Protein AF-A0AAD5LZL6-F1 (afdb_monomer_lite)

Radius of gyration: 43.41 Å; chains: 1; bounding box: 85×85×126 Å

Secondary structure (DSSP, 8-state):
-HHHHHHHHHHHHHHHHHHHHHHHHHHHHHHHHHH-TTS-HHHHHHHHHHHPEE--TT--S-EEHHHHHHHHHHHHHHHHTTHHHHHHHHHHHHHTTHHHHHIIIIIHHHH-GGGTS-------S----------------------------------------------HHHHHHHHHHHHHHHHHHHHHHHHHHHHHHHTSS------TT-EEEETTTTEEEEHHHHHHHHHHHHHHS--------------

pLDDT: mean 71.68, std 18.87, range [32.06, 96.88]

Structure (mmCIF, N/CA/C/O backbone):
data_AF-A0AAD5LZL6-F1
#
_entry.id   AF-A0AAD5LZL6-F1
#
loop_
_atom_site.group_PDB
_atom_site.id
_atom_site.type_symbol
_atom_site.label_atom_id
_atom_site.label_alt_id
_atom_site.label_comp_id
_atom_site.label_asym_id
_atom_site.label_entity_id
_atom_site.label_seq_id
_atom_site.pdbx_PDB_ins_code
_atom_site.Cartn_x
_atom_site.Cartn_y
_atom_site.Cartn_z
_atom_site.occupancy
_atom_site.B_iso_or_equiv
_atom_site.auth_seq_id
_atom_site.auth_comp_id
_atom_site.auth_asym_id
_atom_site.auth_atom_id
_atom_site.pdbx_PDB_model_num
ATOM 1 N N . MET A 1 1 ? -23.735 -16.110 14.136 1.00 61.00 1 MET A N 1
ATOM 2 C CA . MET A 1 1 ? -23.504 -16.544 12.735 1.00 61.00 1 MET A CA 1
ATOM 3 C C . MET A 1 1 ? -23.289 -15.388 11.751 1.00 61.00 1 MET A C 1
ATOM 5 O O . MET A 1 1 ? -22.332 -15.467 10.998 1.00 61.00 1 MET A O 1
ATOM 9 N N . ARG A 1 2 ? -24.075 -14.294 11.773 1.00 72.25 2 ARG A N 1
ATOM 10 C CA . ARG A 1 2 ? -23.908 -13.168 10.819 1.00 72.25 2 ARG A CA 1
ATOM 11 C C . ARG A 1 2 ? -22.507 -12.523 10.816 1.00 72.25 2 ARG A C 1
ATOM 13 O O . ARG A 1 2 ? -21.974 -12.263 9.749 1.00 72.25 2 ARG A O 1
ATOM 20 N N . ARG A 1 3 ? -21.869 -12.329 11.982 1.00 70.75 3 ARG A N 1
ATOM 21 C CA . ARG A 1 3 ? -20.519 -11.718 12.080 1.00 70.75 3 ARG A CA 1
ATOM 22 C C . ARG A 1 3 ? -19.434 -12.502 11.327 1.00 70.75 3 ARG A C 1
ATOM 24 O O . ARG A 1 3 ? -18.604 -11.895 10.664 1.00 70.75 3 ARG A O 1
ATOM 31 N N . LEU A 1 4 ? -19.478 -13.835 11.378 1.00 76.81 4 LEU A N 1
ATOM 32 C CA . LEU A 1 4 ? -18.504 -14.684 10.686 1.00 76.81 4 LEU A CA 1
ATOM 33 C C . LEU A 1 4 ? -18.616 -14.518 9.161 1.00 76.81 4 LEU A C 1
ATOM 35 O O . LEU A 1 4 ? -17.611 -14.418 8.471 1.00 76.81 4 LEU A O 1
ATOM 39 N N . GLN A 1 5 ? -19.844 -14.413 8.644 1.00 82.69 5 GLN A N 1
ATOM 40 C CA . GLN A 1 5 ? -20.100 -14.202 7.215 1.00 82.69 5 GLN A CA 1
ATOM 41 C C . GLN A 1 5 ? -19.586 -12.838 6.736 1.00 82.69 5 GLN A C 1
ATOM 43 O O . GLN A 1 5 ? -18.971 -12.764 5.675 1.00 82.69 5 GLN A O 1
ATOM 48 N N . PHE A 1 6 ? -19.769 -11.778 7.532 1.00 79.62 6 PHE A N 1
ATOM 49 C CA . PHE A 1 6 ? -19.212 -10.456 7.222 1.00 79.62 6 PHE A CA 1
ATOM 50 C C . PHE A 1 6 ? -17.682 -10.454 7.228 1.00 79.62 6 PHE A C 1
ATOM 52 O O . PHE A 1 6 ? -17.076 -9.903 6.313 1.00 79.62 6 PHE A O 1
ATOM 59 N N . LEU A 1 7 ? -17.057 -11.113 8.207 1.00 82.06 7 LEU A N 1
ATOM 60 C CA . LEU A 1 7 ? -15.600 -11.224 8.281 1.00 82.06 7 LEU A CA 1
ATOM 61 C C . LEU A 1 7 ? -15.031 -11.999 7.085 1.00 82.06 7 LEU A C 1
ATOM 63 O O . LEU A 1 7 ? -14.027 -11.587 6.513 1.00 82.06 7 LEU A O 1
ATOM 67 N N . HIS A 1 8 ? -15.691 -13.082 6.666 1.00 85.38 8 HIS A N 1
ATOM 68 C CA . HIS A 1 8 ? -15.299 -13.827 5.472 1.00 85.38 8 HIS A CA 1
ATOM 69 C C . HIS A 1 8 ? -15.451 -12.994 4.199 1.00 85.38 8 HIS A C 1
ATOM 71 O O . HIS A 1 8 ? -14.517 -12.942 3.408 1.00 85.38 8 HIS A O 1
ATOM 77 N N . ALA A 1 9 ? -16.584 -12.315 4.004 1.00 86.00 9 ALA A N 1
ATOM 78 C CA . ALA A 1 9 ? -16.792 -11.472 2.827 1.00 86.00 9 ALA A CA 1
ATOM 79 C C . ALA A 1 9 ? -15.761 -10.333 2.757 1.00 86.00 9 ALA A C 1
ATOM 81 O O . ALA A 1 9 ? -15.175 -10.090 1.703 1.00 86.00 9 ALA A O 1
ATOM 82 N N . TYR A 1 10 ? -15.488 -9.683 3.892 1.00 85.75 10 TYR A N 1
ATOM 83 C CA . TYR A 1 10 ? -14.484 -8.627 3.979 1.00 85.75 10 TYR A CA 1
ATOM 84 C C . TYR A 1 10 ? -13.069 -9.169 3.759 1.00 85.75 10 TYR A C 1
ATOM 86 O O . TYR A 1 10 ? -12.319 -8.614 2.966 1.00 85.75 10 TYR A O 1
ATOM 94 N N . GLY A 1 11 ? -12.720 -10.290 4.394 1.00 86.88 11 GLY A N 1
ATOM 95 C CA . GLY A 1 11 ? -11.422 -10.939 4.223 1.00 86.88 11 GLY A CA 1
ATOM 96 C C . GLY A 1 11 ? -11.167 -11.372 2.782 1.00 86.88 11 GLY A C 1
ATOM 97 O O . GLY A 1 11 ? -10.095 -11.107 2.246 1.00 86.88 11 GLY A O 1
ATOM 98 N N . VAL A 1 12 ? -12.165 -11.965 2.122 1.00 91.44 12 VAL A N 1
ATOM 99 C CA . VAL A 1 12 ? -12.081 -12.335 0.701 1.00 91.44 12 VAL A CA 1
ATOM 100 C C . VAL A 1 12 ? -11.943 -11.092 -0.175 1.00 91.44 12 VAL A C 1
ATOM 102 O O . VAL A 1 12 ? -11.115 -11.090 -1.080 1.00 91.44 12 VAL A O 1
ATOM 105 N N . GLY A 1 13 ? -12.689 -10.021 0.107 1.00 90.00 13 GLY A N 1
ATOM 106 C CA . GLY A 1 13 ? -12.575 -8.757 -0.624 1.00 90.00 13 GLY A CA 1
ATOM 107 C C . GLY A 1 13 ? -11.190 -8.119 -0.493 1.00 90.00 13 GLY A C 1
ATOM 108 O O . GLY A 1 13 ? -10.577 -7.763 -1.497 1.00 90.00 13 GLY A O 1
ATOM 109 N N . VAL A 1 14 ? -10.663 -8.036 0.732 1.00 89.12 14 VAL A N 1
ATOM 110 C CA . VAL A 1 14 ? -9.318 -7.510 1.010 1.00 89.12 14 VAL A CA 1
ATOM 111 C C . VAL A 1 14 ? -8.245 -8.359 0.328 1.00 89.12 14 VAL A C 1
ATOM 113 O O . VAL A 1 14 ? -7.344 -7.805 -0.297 1.00 89.12 14 VAL A O 1
ATOM 116 N N . ALA A 1 15 ? -8.357 -9.688 0.395 1.00 89.38 15 ALA A N 1
ATOM 117 C CA . ALA A 1 15 ? -7.420 -10.602 -0.251 1.00 89.38 15 ALA A CA 1
ATOM 118 C C . ALA A 1 15 ? -7.476 -10.515 -1.785 1.00 89.38 15 ALA A C 1
ATOM 120 O O . ALA A 1 15 ? -6.443 -10.525 -2.449 1.00 89.38 15 ALA A O 1
ATOM 121 N N . ALA A 1 16 ? -8.670 -10.405 -2.369 1.00 91.88 16 ALA A N 1
ATOM 122 C CA . ALA A 1 16 ? -8.825 -10.242 -3.810 1.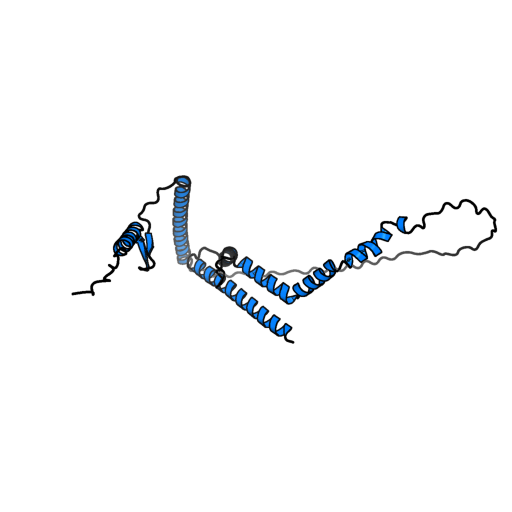00 91.88 16 ALA A CA 1
ATOM 123 C C . ALA A 1 16 ? -8.217 -8.916 -4.286 1.00 91.88 16 ALA A C 1
ATOM 125 O O . ALA A 1 16 ? -7.513 -8.880 -5.296 1.00 91.88 16 ALA A O 1
ATOM 126 N N . LEU A 1 17 ? -8.449 -7.833 -3.540 1.00 89.88 17 LEU A N 1
ATOM 127 C CA . LEU A 1 17 ? -7.914 -6.522 -3.880 1.00 89.88 17 LEU A CA 1
ATOM 128 C C . LEU A 1 17 ? -6.388 -6.477 -3.735 1.00 89.88 17 LEU A C 1
ATOM 130 O O . LEU A 1 17 ? -5.716 -5.962 -4.626 1.00 89.88 17 LEU A O 1
ATOM 134 N N . SER A 1 18 ? -5.826 -7.066 -2.675 1.00 90.19 18 SER A N 1
ATOM 135 C CA . SER A 1 18 ? -4.372 -7.148 -2.509 1.00 90.19 18 SER A CA 1
ATOM 136 C C . SER A 1 18 ? -3.721 -7.968 -3.622 1.00 90.19 18 SER A C 1
ATOM 138 O O . SER A 1 18 ? -2.764 -7.500 -4.233 1.00 90.19 18 SER A O 1
ATOM 140 N N . LEU A 1 19 ? -4.277 -9.133 -3.970 1.00 92.75 19 LEU A N 1
ATOM 141 C CA . LEU A 1 19 ? -3.793 -9.944 -5.091 1.00 92.75 19 LEU A CA 1
ATOM 142 C C . LEU A 1 19 ? -3.847 -9.189 -6.419 1.00 92.75 19 LEU A C 1
ATOM 144 O O . LEU A 1 19 ? -2.920 -9.300 -7.217 1.00 92.75 19 LEU A O 1
ATOM 148 N N . ASN A 1 20 ? -4.899 -8.404 -6.655 1.00 91.56 20 ASN A N 1
ATOM 149 C CA . ASN A 1 20 ? -5.007 -7.605 -7.870 1.00 91.56 20 ASN A CA 1
ATOM 150 C C . ASN A 1 20 ? -3.924 -6.515 -7.941 1.00 91.56 20 ASN A C 1
ATOM 152 O O . ASN A 1 20 ? -3.319 -6.326 -8.993 1.00 91.56 20 ASN A O 1
ATOM 156 N N . LEU A 1 21 ? -3.629 -5.849 -6.819 1.00 90.12 21 LEU A N 1
ATOM 157 C CA . LEU A 1 21 ? -2.554 -4.854 -6.732 1.00 90.12 21 LEU A CA 1
ATOM 158 C C . LEU A 1 21 ? -1.172 -5.485 -6.951 1.00 90.12 21 LEU A C 1
ATOM 160 O O . LEU A 1 21 ? -0.361 -4.950 -7.704 1.00 90.12 21 LEU A O 1
ATOM 164 N N . LEU A 1 22 ? -0.913 -6.645 -6.334 1.00 91.31 22 LEU A N 1
ATOM 165 C CA . LEU A 1 22 ? 0.340 -7.378 -6.534 1.00 91.31 22 LEU A CA 1
ATOM 166 C C . LEU A 1 22 ? 0.490 -7.850 -7.983 1.00 91.31 22 LEU A C 1
ATOM 168 O O . LEU A 1 22 ? 1.588 -7.786 -8.533 1.00 91.31 22 LEU A O 1
ATOM 172 N N . ARG A 1 23 ? -0.602 -8.311 -8.604 1.00 93.81 23 ARG A N 1
ATOM 173 C CA . ARG A 1 23 ? -0.614 -8.738 -10.004 1.00 93.81 23 ARG A CA 1
ATOM 174 C C . ARG A 1 23 ? -0.260 -7.589 -10.945 1.00 93.81 23 ARG A C 1
ATOM 176 O O . ARG A 1 23 ? 0.529 -7.809 -11.854 1.00 93.81 23 ARG A O 1
ATOM 183 N N . ASP A 1 24 ? -0.818 -6.398 -10.741 1.00 91.00 24 ASP A N 1
ATOM 184 C CA . ASP A 1 24 ? -0.515 -5.237 -11.591 1.00 91.00 24 ASP A CA 1
ATOM 185 C C . ASP A 1 24 ? 0.966 -4.833 -11.474 1.00 91.00 24 ASP A C 1
ATOM 187 O O . ASP A 1 24 ? 1.658 -4.714 -12.482 1.00 91.00 24 ASP A O 1
ATOM 191 N N . ALA A 1 25 ? 1.497 -4.748 -10.247 1.00 90.56 25 ALA A N 1
ATOM 192 C CA . ALA A 1 25 ? 2.921 -4.478 -10.021 1.00 90.56 25 ALA A CA 1
ATOM 193 C C . ALA A 1 25 ? 3.830 -5.554 -10.646 1.00 90.56 25 ALA A C 1
ATOM 195 O O . ALA A 1 25 ? 4.881 -5.241 -11.200 1.00 90.56 25 ALA A O 1
ATOM 196 N N . TYR A 1 26 ? 3.419 -6.825 -10.586 1.00 94.06 26 TYR A N 1
ATOM 197 C CA . TYR A 1 26 ? 4.142 -7.930 -11.215 1.00 94.06 26 TYR A CA 1
ATOM 198 C C . TYR A 1 26 ? 4.177 -7.800 -12.741 1.00 94.06 26 TYR A C 1
ATOM 200 O O . TYR A 1 26 ? 5.250 -7.899 -13.329 1.00 94.06 26 TYR A O 1
ATOM 208 N N . LEU A 1 27 ? 3.029 -7.565 -13.385 1.00 93.88 27 LEU A N 1
ATOM 209 C CA . LEU A 1 27 ? 2.952 -7.461 -14.845 1.00 93.88 27 LEU A CA 1
ATOM 210 C C . LEU A 1 27 ? 3.799 -6.296 -15.368 1.00 93.88 27 LEU A C 1
ATOM 212 O O . LEU A 1 27 ? 4.556 -6.475 -16.314 1.00 93.88 27 LEU A O 1
ATOM 216 N N . ARG A 1 28 ? 3.772 -5.146 -14.690 1.00 91.31 28 ARG A N 1
ATOM 217 C CA . ARG A 1 28 ? 4.623 -4.001 -15.050 1.00 91.31 28 ARG A CA 1
ATOM 218 C C . ARG A 1 28 ? 6.106 -4.308 -14.896 1.00 91.31 28 ARG A C 1
ATOM 220 O O . ARG A 1 28 ? 6.898 -3.942 -15.757 1.00 91.31 28 ARG A O 1
ATOM 227 N N . ALA A 1 29 ? 6.489 -5.011 -13.830 1.00 93.94 29 ALA A N 1
ATOM 228 C CA . ALA A 1 29 ? 7.872 -5.439 -13.657 1.00 93.94 29 ALA A CA 1
ATOM 229 C C . ALA A 1 29 ? 8.319 -6.384 -14.786 1.00 93.94 29 ALA A C 1
ATOM 231 O O . ALA A 1 29 ? 9.450 -6.267 -15.259 1.00 93.94 29 ALA A O 1
ATOM 232 N N . VAL A 1 30 ? 7.432 -7.276 -15.252 1.00 96.31 30 VAL A N 1
ATOM 233 C CA . VAL A 1 30 ? 7.688 -8.128 -16.425 1.00 96.31 30 VAL A CA 1
ATOM 234 C C . VAL A 1 30 ? 7.897 -7.266 -17.669 1.00 96.31 30 VAL A C 1
ATOM 236 O O . VAL A 1 30 ? 8.934 -7.406 -18.311 1.00 96.31 30 VAL A O 1
ATOM 239 N N . ASP A 1 31 ? 6.996 -6.323 -17.953 1.00 95.88 31 ASP A N 1
ATOM 240 C CA . ASP A 1 31 ? 7.092 -5.436 -19.121 1.00 95.88 31 ASP A CA 1
ATOM 241 C C . ASP A 1 31 ? 8.407 -4.630 -19.131 1.00 95.88 31 ASP A C 1
ATOM 243 O O . ASP A 1 31 ? 9.071 -4.497 -20.163 1.00 95.88 31 ASP A O 1
ATOM 247 N N . VAL A 1 32 ? 8.837 -4.120 -17.970 1.00 94.06 32 VAL A N 1
ATOM 248 C CA . VAL A 1 32 ? 10.107 -3.386 -17.829 1.00 94.06 32 VAL A CA 1
ATOM 249 C C . VAL A 1 32 ? 11.308 -4.299 -18.080 1.00 94.06 32 VAL A C 1
ATOM 251 O O . VAL A 1 32 ? 12.252 -3.889 -18.759 1.00 94.06 32 VAL A O 1
ATOM 254 N N . CYS A 1 33 ? 11.280 -5.534 -17.576 1.00 95.81 33 CYS A N 1
ATOM 255 C CA . CYS A 1 33 ? 12.353 -6.504 -17.798 1.00 95.81 33 CYS A CA 1
ATOM 256 C C . CYS A 1 33 ? 12.409 -6.987 -19.255 1.00 95.81 33 CYS A C 1
ATOM 258 O O . CYS A 1 33 ? 13.498 -7.224 -19.777 1.00 95.81 33 CYS A O 1
ATOM 260 N N . GLU A 1 34 ? 11.264 -7.094 -19.935 1.00 96.31 34 GLU A N 1
ATOM 261 C CA . GLU A 1 34 ? 11.214 -7.385 -21.371 1.00 96.31 34 GLU A CA 1
ATOM 262 C C . GLU A 1 34 ? 11.823 -6.246 -22.198 1.00 96.31 34 GLU A C 1
ATOM 264 O O . GLU A 1 34 ? 12.569 -6.492 -23.150 1.00 96.31 34 GLU A O 1
ATOM 269 N N . LEU A 1 35 ? 11.559 -4.994 -21.811 1.00 96.88 35 LEU A N 1
ATOM 270 C CA . LEU A 1 35 ? 12.108 -3.818 -22.483 1.00 96.88 35 LEU A CA 1
ATOM 271 C C . LEU A 1 35 ? 13.607 -3.624 -22.195 1.00 96.88 35 LEU A C 1
ATOM 273 O O . LEU A 1 35 ? 14.361 -3.171 -23.062 1.00 96.88 35 LEU A O 1
ATOM 277 N N . PHE A 1 36 ? 14.049 -3.985 -20.990 1.00 95.81 36 PHE A N 1
ATOM 278 C CA . PHE A 1 36 ? 15.410 -3.793 -20.497 1.00 95.81 36 PHE A CA 1
ATOM 279 C C . PHE A 1 36 ? 15.943 -5.064 -19.810 1.00 95.81 36 PHE A C 1
ATOM 281 O O . PHE A 1 36 ? 15.993 -5.139 -18.580 1.00 95.81 36 PHE A O 1
ATOM 288 N N . PRO A 1 37 ? 16.441 -6.045 -20.584 1.00 93.69 37 PRO A N 1
ATOM 289 C CA . PRO A 1 37 ? 16.848 -7.352 -20.060 1.00 93.69 37 PRO A CA 1
ATOM 290 C C . PRO A 1 37 ? 18.099 -7.314 -19.168 1.00 93.69 37 PRO A C 1
ATOM 292 O O . PRO A 1 37 ? 18.488 -8.337 -18.613 1.00 93.69 37 PRO A O 1
ATOM 295 N N . GLN A 1 38 ? 18.766 -6.161 -19.048 1.00 95.44 38 GLN A N 1
ATOM 296 C CA . GLN A 1 38 ? 19.879 -5.979 -18.116 1.00 95.44 38 GLN A CA 1
ATOM 297 C C . GLN A 1 38 ? 19.450 -5.843 -16.646 1.00 95.44 38 GLN A C 1
ATOM 299 O O . GLN A 1 38 ? 20.315 -5.918 -15.773 1.00 95.44 38 GLN A O 1
ATOM 304 N N . PHE A 1 39 ? 18.168 -5.600 -16.361 1.00 94.94 39 PHE A N 1
ATOM 305 C CA . PHE A 1 39 ? 17.684 -5.458 -14.989 1.00 94.94 39 PHE A CA 1
ATOM 306 C C . PHE A 1 39 ? 17.310 -6.808 -14.373 1.00 94.94 39 PHE A C 1
ATOM 308 O O . PHE A 1 39 ? 16.815 -7.706 -15.052 1.00 94.94 39 PHE A O 1
ATOM 315 N N . ASP A 1 40 ? 17.563 -6.944 -13.071 1.00 96.00 40 ASP A N 1
ATOM 316 C CA . ASP A 1 40 ? 17.126 -8.103 -12.298 1.00 96.00 40 ASP A CA 1
ATOM 317 C C . ASP A 1 40 ? 15.650 -7.947 -11.928 1.00 96.00 40 ASP A C 1
ATOM 319 O O . ASP A 1 40 ? 15.256 -6.965 -11.293 1.00 96.00 40 ASP A O 1
ATOM 323 N N . PHE A 1 41 ? 14.849 -8.950 -12.286 1.00 95.81 41 PHE A N 1
ATOM 324 C CA . PHE A 1 41 ? 13.409 -8.959 -12.069 1.00 95.81 41 PHE A CA 1
ATOM 325 C C . PHE A 1 41 ? 13.031 -8.716 -10.605 1.00 95.81 41 PHE A C 1
ATOM 327 O O . PHE A 1 41 ? 12.094 -7.971 -10.331 1.00 95.81 41 PHE A O 1
ATOM 334 N N . ALA A 1 42 ? 13.755 -9.316 -9.654 1.00 95.50 42 ALA A N 1
ATOM 335 C CA . ALA A 1 42 ? 13.421 -9.191 -8.235 1.00 95.50 42 ALA A CA 1
ATOM 336 C C . ALA A 1 42 ? 13.576 -7.748 -7.731 1.00 95.50 42 ALA A C 1
ATOM 338 O O . ALA A 1 42 ? 12.724 -7.251 -6.993 1.00 95.50 42 ALA A O 1
ATOM 339 N N . VAL A 1 43 ? 14.643 -7.072 -8.167 1.00 95.38 43 VAL A N 1
ATOM 340 C CA . VAL A 1 43 ? 14.923 -5.679 -7.803 1.00 95.38 43 VAL A CA 1
ATOM 341 C C . VAL A 1 43 ? 13.910 -4.758 -8.468 1.00 95.38 43 VAL A C 1
ATOM 343 O O . VAL A 1 43 ? 13.292 -3.947 -7.786 1.00 95.38 43 VAL A O 1
ATOM 346 N N . THR A 1 44 ? 13.665 -4.937 -9.767 1.00 94.69 44 THR A N 1
ATOM 347 C CA . THR A 1 44 ? 12.687 -4.134 -10.509 1.00 94.69 44 THR A CA 1
ATOM 348 C C . THR A 1 44 ? 11.281 -4.292 -9.945 1.00 94.69 44 THR A C 1
ATOM 350 O O . THR A 1 44 ? 10.582 -3.302 -9.773 1.00 94.69 44 THR A O 1
ATOM 353 N N . TRP A 1 45 ? 10.865 -5.506 -9.586 1.00 94.69 45 TRP A N 1
ATOM 354 C CA . TRP A 1 45 ? 9.561 -5.722 -8.967 1.00 94.69 45 TRP A CA 1
ATOM 355 C C . TRP A 1 45 ? 9.447 -5.055 -7.593 1.00 94.69 45 TRP A C 1
ATOM 357 O O . TRP A 1 45 ? 8.410 -4.469 -7.288 1.00 94.69 45 TRP A O 1
ATOM 367 N N . GLN A 1 46 ? 10.500 -5.097 -6.772 1.00 94.50 46 GLN A N 1
ATOM 368 C CA . GLN A 1 46 ? 10.514 -4.419 -5.475 1.00 94.50 46 GLN A CA 1
ATOM 369 C C . GLN A 1 46 ? 10.483 -2.892 -5.621 1.00 94.50 46 GLN A C 1
ATOM 371 O O . GLN A 1 46 ? 9.750 -2.222 -4.891 1.00 94.50 46 GLN A O 1
ATOM 376 N N . GLU A 1 47 ? 11.271 -2.344 -6.546 1.00 92.56 47 GLU A N 1
ATOM 377 C CA . GLU A 1 47 ? 11.284 -0.915 -6.860 1.00 92.56 47 GLU A CA 1
ATOM 378 C C . GLU A 1 47 ? 9.918 -0.460 -7.358 1.00 92.56 47 GLU A C 1
ATOM 380 O O . GLU A 1 47 ? 9.369 0.505 -6.824 1.00 92.56 47 GLU A O 1
ATOM 385 N N . GLU A 1 48 ? 9.334 -1.200 -8.300 1.00 91.19 48 GLU A N 1
ATOM 386 C CA . GLU A 1 48 ? 8.009 -0.911 -8.826 1.00 91.19 48 GLU A CA 1
ATOM 387 C C . GLU A 1 48 ? 6.983 -0.971 -7.694 1.00 91.19 48 GLU A C 1
ATOM 389 O O . GLU A 1 48 ? 6.262 -0.009 -7.478 1.00 91.19 48 GLU A O 1
ATOM 394 N N . LEU A 1 49 ? 6.982 -2.016 -6.861 1.00 90.19 49 LEU A N 1
ATOM 395 C CA . LEU A 1 49 ? 6.057 -2.122 -5.731 1.00 90.19 49 LEU A CA 1
ATOM 396 C C . LEU A 1 49 ? 6.160 -0.934 -4.757 1.00 90.19 49 LEU A C 1
ATOM 398 O O . LEU A 1 49 ? 5.129 -0.507 -4.240 1.00 90.19 49 LEU A O 1
ATOM 402 N N . LEU A 1 50 ? 7.365 -0.412 -4.498 1.00 90.69 50 LEU A N 1
ATOM 403 C CA . LEU A 1 50 ? 7.608 0.706 -3.576 1.00 90.69 50 LEU A CA 1
ATOM 404 C C . LEU A 1 50 ? 7.247 2.070 -4.176 1.00 90.69 50 LEU A C 1
ATOM 406 O O . LEU A 1 50 ? 6.711 2.930 -3.472 1.00 90.69 50 LEU A O 1
ATOM 410 N N . LEU A 1 51 ? 7.549 2.276 -5.457 1.00 87.88 51 LEU A N 1
ATOM 411 C CA . LEU A 1 51 ? 7.378 3.556 -6.144 1.00 87.88 51 LEU A CA 1
ATOM 412 C C . LEU A 1 51 ? 5.992 3.705 -6.777 1.00 87.88 51 LEU A C 1
ATOM 414 O O . LEU A 1 51 ? 5.551 4.838 -7.012 1.00 87.88 51 LEU A O 1
ATOM 418 N N . HIS A 1 52 ? 5.280 2.604 -7.032 1.00 84.06 52 HIS A N 1
ATOM 419 C CA . HIS A 1 52 ? 4.028 2.674 -7.764 1.00 84.06 52 HIS A CA 1
ATOM 420 C C . HIS A 1 52 ? 2.952 3.421 -6.982 1.00 84.06 52 HIS A C 1
ATOM 422 O O . HIS A 1 52 ? 2.613 3.108 -5.840 1.00 84.06 52 HIS A O 1
ATOM 428 N N . HIS A 1 53 ? 2.355 4.403 -7.649 1.00 86.50 53 HIS A N 1
ATOM 429 C CA . HIS A 1 53 ? 1.142 5.051 -7.178 1.00 86.50 53 HIS A CA 1
ATOM 430 C C . HIS A 1 53 ? -0.039 4.454 -7.934 1.00 86.50 53 HIS A C 1
ATOM 432 O O . HIS A 1 53 ? -0.041 4.421 -9.166 1.00 86.50 53 HIS A O 1
ATOM 438 N N . THR A 1 54 ? -1.017 3.927 -7.205 1.00 84.12 54 THR A N 1
ATOM 439 C CA . THR A 1 54 ? -2.250 3.397 -7.796 1.00 84.12 54 THR A CA 1
ATOM 440 C C . THR A 1 54 ? -3.365 4.416 -7.663 1.00 84.12 54 THR A C 1
ATOM 442 O O . THR A 1 54 ? -3.473 5.126 -6.661 1.00 84.12 54 THR A O 1
ATOM 445 N N . TRP A 1 55 ? -4.182 4.495 -8.709 1.00 80.06 55 TRP A N 1
ATOM 446 C CA . TRP A 1 55 ? -5.386 5.311 -8.734 1.00 80.06 55 TRP A CA 1
ATOM 447 C C . TRP A 1 55 ? -6.564 4.405 -8.412 1.00 80.06 55 TRP A C 1
ATOM 449 O O . TRP A 1 55 ? -6.907 3.515 -9.190 1.00 80.06 55 TRP A O 1
ATOM 459 N N . LEU A 1 56 ? -7.160 4.602 -7.240 1.00 75.69 56 LEU A N 1
ATOM 460 C CA . LEU A 1 56 ? -8.377 3.894 -6.872 1.00 75.69 56 LEU A CA 1
ATOM 461 C C . LEU A 1 56 ? -9.572 4.560 -7.565 1.00 75.69 56 LEU A C 1
ATOM 463 O O . LEU A 1 56 ? -9.692 5.787 -7.516 1.00 75.69 56 LEU A O 1
ATOM 467 N N . PRO A 1 57 ? -10.483 3.789 -8.181 1.00 72.50 57 PRO A N 1
ATOM 468 C CA . PRO A 1 57 ? -11.691 4.357 -8.761 1.00 72.50 57 PRO A CA 1
ATOM 469 C C . PRO A 1 57 ? -12.501 5.059 -7.660 1.00 72.50 57 PRO A C 1
ATOM 471 O O . PRO A 1 57 ? -12.926 4.430 -6.695 1.00 72.50 57 PRO A O 1
ATOM 474 N N . GLY A 1 58 ? -12.672 6.377 -7.793 1.00 79.75 58 GLY A N 1
ATOM 475 C CA . GLY A 1 58 ? -13.382 7.225 -6.826 1.00 79.75 58 GLY A CA 1
ATOM 476 C C . GLY A 1 58 ? -12.494 8.033 -5.872 1.00 79.75 58 GLY A C 1
ATOM 477 O O . GLY A 1 58 ? -12.996 8.966 -5.252 1.00 79.75 58 GLY A O 1
ATOM 478 N N . LEU A 1 59 ? -11.187 7.752 -5.789 1.00 76.44 59 LEU A N 1
ATOM 479 C CA . LEU A 1 59 ? -10.226 8.596 -5.074 1.00 76.44 59 LEU A CA 1
ATOM 480 C C . LEU A 1 59 ? -9.298 9.281 -6.083 1.00 76.44 59 LEU A C 1
ATOM 482 O O . LEU A 1 59 ? -8.513 8.632 -6.765 1.00 76.44 59 LEU A O 1
ATOM 486 N N . SER A 1 60 ? -9.349 10.610 -6.155 1.00 82.38 60 SER A N 1
ATOM 487 C CA . SER A 1 60 ? -8.483 11.414 -7.032 1.00 82.38 60 SER A CA 1
ATOM 488 C C . SER A 1 60 ? -7.051 11.575 -6.505 1.00 82.38 60 SER A C 1
ATOM 490 O O . SER A 1 60 ? -6.291 12.384 -7.032 1.00 82.38 60 SER A O 1
ATOM 492 N N . VAL A 1 61 ? -6.695 10.869 -5.430 1.00 83.44 61 VAL A N 1
ATOM 493 C CA . VAL A 1 61 ? -5.398 11.001 -4.767 1.00 83.44 61 VAL A CA 1
ATOM 494 C C . VAL A 1 61 ? -4.531 9.801 -5.141 1.00 83.44 61 VAL A C 1
ATOM 496 O O . VAL A 1 61 ? -4.944 8.667 -4.888 1.00 83.44 61 VAL A O 1
ATOM 499 N N . PRO A 1 62 ? -3.334 10.020 -5.713 1.00 84.00 62 PRO A N 1
ATOM 500 C CA . PRO A 1 62 ? -2.396 8.939 -5.967 1.00 84.00 62 PRO A CA 1
ATOM 501 C C . PRO A 1 62 ? -1.876 8.408 -4.626 1.00 84.00 62 PRO A C 1
ATOM 503 O O . PRO A 1 62 ? -1.272 9.147 -3.849 1.00 84.00 62 PRO A O 1
ATOM 506 N N . ILE A 1 63 ? -2.116 7.128 -4.343 1.00 86.38 63 ILE A N 1
ATOM 507 C CA . ILE A 1 63 ? -1.663 6.472 -3.110 1.00 86.38 63 ILE A CA 1
ATOM 508 C C . ILE A 1 63 ? -0.610 5.424 -3.472 1.00 86.38 63 ILE A C 1
ATOM 510 O O . ILE A 1 63 ? -0.790 4.654 -4.418 1.00 86.38 63 ILE A O 1
ATOM 514 N N . SER A 1 64 ? 0.488 5.385 -2.712 1.00 90.62 64 SER A N 1
ATOM 515 C CA . SER A 1 64 ? 1.504 4.332 -2.834 1.00 90.62 64 SER A CA 1
ATOM 516 C C . SER A 1 64 ? 0.873 2.952 -2.616 1.00 90.62 64 SER A C 1
ATOM 518 O O . SER A 1 64 ? 0.164 2.730 -1.633 1.00 90.62 64 SER A O 1
ATOM 520 N N . THR A 1 65 ? 1.155 2.008 -3.513 1.00 88.19 65 THR A N 1
ATOM 521 C CA . THR A 1 65 ? 0.699 0.608 -3.443 1.00 88.19 65 THR A CA 1
ATOM 522 C C . THR A 1 65 ? 1.036 -0.059 -2.118 1.00 88.19 65 THR A C 1
ATOM 524 O O . THR A 1 65 ? 0.193 -0.756 -1.553 1.00 88.19 65 THR A O 1
ATOM 527 N N . VAL A 1 66 ? 2.232 0.188 -1.578 1.00 89.50 66 VAL A N 1
ATOM 528 C CA . VAL A 1 66 ? 2.637 -0.358 -0.273 1.00 89.50 66 VAL A CA 1
ATOM 529 C C . VAL A 1 66 ? 1.783 0.218 0.842 1.00 89.50 66 VAL A C 1
ATOM 531 O O . VAL A 1 66 ? 1.293 -0.531 1.683 1.00 89.50 66 VAL A O 1
ATOM 534 N N . LEU A 1 67 ? 1.559 1.533 0.835 1.00 88.44 67 LEU A N 1
ATOM 535 C CA . LEU A 1 67 ? 0.738 2.181 1.852 1.00 88.44 67 LEU A CA 1
ATOM 536 C C . LEU A 1 67 ? -0.702 1.662 1.807 1.00 88.44 67 LEU A C 1
ATOM 538 O O . LEU A 1 67 ? -1.290 1.403 2.854 1.00 88.44 67 LEU A O 1
ATOM 542 N N . LEU A 1 68 ? -1.241 1.431 0.607 1.00 88.94 68 LEU A N 1
ATOM 543 C CA . LEU A 1 68 ? -2.561 0.836 0.427 1.00 88.94 68 LEU A CA 1
ATOM 544 C C . LEU A 1 68 ? -2.620 -0.608 0.952 1.00 88.94 68 LEU A C 1
ATOM 546 O O . LEU A 1 68 ? -3.553 -0.952 1.674 1.00 88.94 68 LEU A O 1
ATOM 550 N N . LEU A 1 69 ? -1.622 -1.443 0.649 1.00 89.56 69 LEU A N 1
ATOM 551 C CA . LEU A 1 69 ? -1.536 -2.815 1.165 1.00 89.56 69 LEU A CA 1
ATOM 552 C C . LEU A 1 69 ? -1.425 -2.854 2.691 1.00 89.56 69 LEU A C 1
ATOM 554 O O . LEU A 1 69 ? -2.111 -3.644 3.339 1.00 89.56 69 LEU A O 1
ATOM 558 N N . VAL A 1 70 ? -0.604 -1.978 3.272 1.00 91.00 70 VAL A N 1
ATOM 559 C CA . VAL A 1 70 ? -0.460 -1.845 4.726 1.00 91.00 70 VAL A CA 1
ATOM 560 C C . VAL A 1 70 ? -1.773 -1.383 5.353 1.00 91.00 70 VAL A C 1
ATOM 562 O O . VAL A 1 70 ? -2.210 -1.967 6.342 1.00 91.00 70 VAL A O 1
ATOM 565 N N . ALA A 1 71 ? -2.446 -0.392 4.764 1.00 90.25 71 ALA A N 1
ATOM 566 C CA . ALA A 1 71 ? -3.741 0.083 5.242 1.00 90.25 71 ALA A CA 1
ATOM 567 C C . ALA A 1 71 ? -4.817 -1.013 5.179 1.00 90.25 71 ALA A C 1
ATOM 569 O O . ALA A 1 71 ? -5.595 -1.164 6.119 1.00 90.25 71 ALA A O 1
ATOM 570 N N . LEU A 1 72 ? -4.836 -1.819 4.115 1.00 89.56 72 LEU A N 1
ATOM 571 C CA . LEU A 1 72 ? -5.740 -2.963 3.976 1.00 89.56 72 LEU A CA 1
ATOM 572 C C . LEU A 1 72 ? -5.462 -4.049 5.017 1.00 89.56 72 LEU A C 1
ATOM 574 O O . LEU A 1 72 ? -6.398 -4.557 5.635 1.00 89.56 72 LEU A O 1
ATOM 578 N N . ALA A 1 73 ? -4.190 -4.382 5.244 1.00 88.62 73 ALA A N 1
ATOM 579 C CA . ALA A 1 73 ? -3.791 -5.342 6.267 1.00 88.62 73 ALA A CA 1
ATOM 580 C C . ALA A 1 73 ? -4.177 -4.850 7.670 1.00 88.62 73 ALA A C 1
ATOM 582 O O . ALA A 1 73 ? -4.771 -5.601 8.441 1.00 88.62 73 ALA A O 1
ATOM 583 N N . LEU A 1 74 ? -3.916 -3.577 7.982 1.00 89.62 74 LEU A N 1
ATOM 584 C CA . LEU A 1 74 ? -4.328 -2.952 9.239 1.00 89.62 74 LEU A CA 1
ATOM 585 C C . LEU A 1 74 ? -5.849 -2.955 9.400 1.00 89.62 74 LEU A C 1
ATOM 587 O O . LEU A 1 74 ? -6.341 -3.347 10.453 1.00 89.62 74 LEU A O 1
ATOM 591 N N . GLY A 1 75 ? -6.599 -2.582 8.362 1.00 87.00 75 GLY A N 1
ATOM 592 C CA . GLY A 1 75 ? -8.061 -2.627 8.372 1.00 87.00 75 GLY A CA 1
ATOM 593 C C . GLY A 1 75 ? -8.595 -4.035 8.638 1.00 87.00 75 GLY A C 1
ATOM 594 O O . GLY A 1 75 ? -9.498 -4.213 9.455 1.00 87.00 75 GLY A O 1
ATOM 595 N N . PHE A 1 76 ? -7.984 -5.051 8.024 1.00 85.06 76 PHE A N 1
ATOM 596 C CA . PHE A 1 76 ? -8.323 -6.448 8.275 1.00 85.06 76 PHE A CA 1
ATOM 597 C C . PHE A 1 76 ? -8.010 -6.877 9.713 1.00 85.06 76 PHE A C 1
ATOM 599 O O . PHE A 1 76 ? -8.861 -7.480 10.357 1.00 85.06 76 PHE A O 1
ATOM 606 N N . VAL A 1 77 ? -6.835 -6.533 10.248 1.00 86.06 77 VAL A N 1
ATOM 607 C CA . VAL A 1 77 ? -6.450 -6.815 11.642 1.00 86.06 77 VAL A CA 1
ATOM 608 C C . VAL A 1 77 ? -7.424 -6.143 12.613 1.00 86.06 77 VAL A C 1
ATOM 610 O O . VAL A 1 77 ? -7.945 -6.794 13.515 1.00 86.06 77 VAL A O 1
ATOM 613 N N . VAL A 1 78 ? -7.743 -4.866 12.398 1.00 85.06 78 VAL A N 1
ATOM 614 C CA . VAL A 1 78 ? -8.703 -4.110 13.216 1.00 85.06 78 VAL A CA 1
ATOM 615 C C . VAL A 1 78 ? -10.082 -4.773 13.207 1.00 85.06 78 VAL A C 1
ATOM 617 O O . VAL A 1 78 ? -10.689 -4.933 14.270 1.00 85.06 78 VAL A O 1
ATOM 620 N N . ALA A 1 79 ? -10.556 -5.203 12.035 1.00 82.19 79 ALA A N 1
ATOM 621 C CA . ALA A 1 79 ? -11.821 -5.917 11.892 1.00 82.19 79 ALA A CA 1
ATOM 622 C C . ALA A 1 79 ? -11.784 -7.312 12.542 1.00 82.19 79 ALA A C 1
ATOM 624 O O . ALA A 1 79 ? -12.753 -7.720 13.179 1.00 82.19 79 ALA A O 1
ATOM 625 N N . TYR A 1 80 ? -10.667 -8.031 12.415 1.00 80.94 80 TYR A N 1
ATOM 626 C CA . TYR A 1 80 ? -10.488 -9.387 12.931 1.00 80.94 80 TYR A CA 1
ATOM 627 C C . TYR A 1 80 ? -10.437 -9.429 14.459 1.00 80.94 80 TYR A C 1
ATOM 629 O O . TYR A 1 80 ? -11.164 -10.195 15.087 1.00 80.94 80 TYR A O 1
ATOM 637 N N . PHE A 1 81 ? -9.611 -8.575 15.065 1.00 81.81 81 PHE A N 1
ATOM 638 C CA . PHE A 1 81 ? -9.470 -8.491 16.521 1.00 81.81 81 PHE A CA 1
ATOM 639 C C . PHE A 1 81 ? -10.605 -7.717 17.186 1.00 81.81 81 PHE A C 1
ATOM 641 O O . PHE A 1 81 ? -10.642 -7.612 18.411 1.00 81.81 81 PHE A O 1
ATOM 648 N N . ASN A 1 82 ? -11.535 -7.181 16.390 1.00 81.06 82 ASN A N 1
ATOM 649 C CA . ASN A 1 82 ? -12.636 -6.371 16.880 1.00 81.06 82 ASN A CA 1
ATOM 650 C C . ASN A 1 82 ? -12.116 -5.204 17.738 1.00 81.06 82 ASN A C 1
ATOM 652 O O . ASN A 1 82 ? -12.694 -4.850 18.767 1.00 81.06 82 ASN A O 1
ATOM 656 N N . VAL A 1 83 ? -10.977 -4.634 17.317 1.00 78.38 83 VAL A N 1
ATOM 657 C CA . VAL A 1 83 ? -10.237 -3.609 18.067 1.00 78.38 83 VAL A CA 1
ATOM 658 C C . VAL A 1 83 ? -11.129 -2.410 18.322 1.00 78.38 83 VAL A C 1
ATOM 660 O O . VAL A 1 83 ? -11.002 -1.780 19.354 1.00 78.38 83 VAL A O 1
ATOM 663 N N . ILE A 1 84 ? -12.075 -2.126 17.427 1.00 76.75 84 ILE A N 1
ATOM 664 C CA . ILE A 1 84 ? -13.046 -1.044 17.594 1.00 76.75 84 ILE A CA 1
ATOM 665 C C . ILE A 1 84 ? -13.965 -1.310 18.791 1.00 76.75 84 ILE A C 1
ATOM 667 O O . ILE A 1 84 ? -14.190 -0.400 19.577 1.00 76.75 84 ILE A O 1
ATOM 671 N N . GLU A 1 85 ? -14.469 -2.535 18.967 1.00 83.50 85 GLU A N 1
ATOM 672 C CA . GLU A 1 85 ? -15.324 -2.875 20.113 1.00 83.50 85 GLU A CA 1
ATOM 673 C C . GLU A 1 85 ? -14.522 -2.758 21.416 1.00 83.50 85 GLU A C 1
ATOM 675 O O . GLU A 1 85 ? -14.970 -2.106 22.355 1.00 83.50 85 GLU A O 1
ATOM 680 N N . TRP A 1 86 ? -13.288 -3.270 21.431 1.00 84.69 86 TRP A N 1
ATOM 681 C CA . TRP A 1 86 ? -12.365 -3.108 22.560 1.00 84.69 86 TRP A CA 1
ATOM 682 C C . TRP A 1 86 ? -12.004 -1.652 22.844 1.00 84.69 86 TRP A C 1
ATOM 684 O O . TRP A 1 86 ? -12.007 -1.239 23.997 1.00 84.69 86 TRP A O 1
ATOM 694 N N . LEU A 1 87 ? -11.711 -0.865 21.811 1.00 84.88 87 LEU A N 1
ATOM 695 C CA . LEU A 1 87 ? -11.346 0.542 21.925 1.00 84.88 87 LEU A CA 1
ATOM 696 C C . LEU A 1 87 ? -12.527 1.352 22.453 1.00 84.88 87 LEU A C 1
ATOM 698 O O . LEU A 1 87 ? -12.338 2.175 23.336 1.00 84.88 87 LEU A O 1
ATOM 702 N N . VAL A 1 88 ? -13.741 1.106 21.957 1.00 86.00 88 VAL A N 1
ATOM 703 C CA . VAL A 1 88 ? -14.958 1.773 22.435 1.00 86.00 88 VAL A CA 1
ATOM 704 C C . VAL A 1 88 ? -15.251 1.391 23.882 1.00 86.00 88 VAL A C 1
ATOM 706 O O . VAL A 1 88 ? -15.554 2.276 24.677 1.00 86.00 88 VAL A O 1
ATOM 709 N N . LEU A 1 89 ? -15.122 0.111 24.246 1.00 85.75 89 LEU A N 1
ATOM 710 C CA . LEU A 1 89 ? -15.279 -0.349 25.628 1.00 85.75 89 LEU A CA 1
ATOM 711 C C . LEU A 1 89 ? -14.238 0.293 26.553 1.00 85.75 89 LEU A C 1
ATOM 713 O O . LEU A 1 89 ? -14.608 0.870 27.572 1.00 85.75 89 LEU A O 1
ATOM 717 N N . ALA A 1 90 ? -12.962 0.275 26.163 1.00 84.31 90 ALA A N 1
ATOM 718 C CA . ALA A 1 90 ? -11.874 0.900 26.909 1.00 84.31 90 ALA A CA 1
ATOM 719 C C . ALA A 1 90 ? -12.064 2.418 27.029 1.00 84.31 90 ALA A C 1
ATOM 721 O O . ALA A 1 90 ? -11.822 2.997 28.084 1.00 84.31 90 ALA A O 1
ATOM 722 N N . MET A 1 91 ? -12.541 3.073 25.969 1.00 87.19 91 MET A N 1
ATOM 723 C CA . MET A 1 91 ? -12.842 4.501 25.983 1.00 87.19 91 MET A CA 1
ATOM 724 C C . MET A 1 91 ? -14.003 4.797 26.941 1.00 87.19 91 MET A C 1
ATOM 726 O O . MET A 1 91 ? -13.905 5.727 27.735 1.00 87.19 91 MET A O 1
ATOM 730 N N . PHE A 1 92 ? -15.071 3.993 26.928 1.00 88.19 92 PHE A N 1
ATOM 731 C CA . PHE A 1 92 ? -16.171 4.110 27.890 1.00 88.19 92 PHE A CA 1
ATOM 732 C C . PHE A 1 92 ? -15.698 3.917 29.331 1.00 88.19 92 PHE A C 1
ATOM 734 O O . PHE A 1 92 ? -16.113 4.669 30.206 1.00 88.19 92 PHE A O 1
ATOM 741 N N . GLU A 1 93 ? -14.820 2.950 29.580 1.00 87.12 93 GLU A N 1
ATOM 742 C CA . GLU A 1 93 ? -14.246 2.691 30.902 1.00 87.12 93 GLU A CA 1
ATOM 743 C C . GLU A 1 93 ? -13.337 3.837 31.375 1.00 87.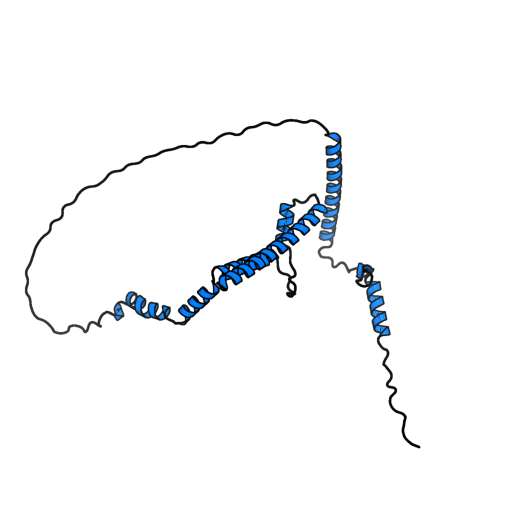12 93 GLU A C 1
ATOM 745 O O . GLU A 1 93 ? -13.371 4.227 32.546 1.00 87.12 93 GLU A O 1
ATOM 750 N N . LEU A 1 94 ? -12.589 4.450 30.453 1.00 87.06 94 LEU A N 1
ATOM 751 C CA . LEU A 1 94 ? -11.790 5.643 30.724 1.00 87.06 94 LEU A CA 1
ATOM 752 C C . LEU A 1 94 ? -12.683 6.850 31.057 1.00 87.06 94 LEU A C 1
ATOM 754 O O . LEU A 1 94 ? -12.434 7.556 32.035 1.00 87.06 94 LEU A O 1
ATOM 758 N N . PHE A 1 95 ? -13.754 7.061 30.285 1.00 88.38 95 PHE A N 1
ATOM 759 C CA . PHE A 1 95 ? -14.712 8.151 30.502 1.00 88.38 95 PHE A CA 1
ATOM 760 C C . PHE A 1 95 ? -15.614 7.943 31.714 1.00 88.38 95 PHE A C 1
ATOM 762 O O . PHE A 1 95 ? -16.065 8.923 32.303 1.00 88.38 95 PHE A O 1
ATOM 769 N N . SER A 1 96 ? -15.868 6.702 32.135 1.00 86.62 96 SER A N 1
ATOM 770 C CA . SER A 1 96 ? -16.717 6.436 33.298 1.00 86.62 96 SER A CA 1
ATOM 771 C C . SER A 1 96 ? -16.069 6.880 34.614 1.00 86.62 96 SER A C 1
ATOM 773 O O . SER A 1 96 ? -16.679 6.722 35.670 1.00 86.62 96 SER A O 1
ATOM 775 N N . GLY A 1 97 ? -14.818 7.363 34.586 1.00 83.00 97 GLY A N 1
ATOM 776 C CA . GLY A 1 97 ? -14.095 7.856 35.758 1.00 83.00 97 GLY A CA 1
ATOM 777 C C . GLY A 1 97 ? -13.822 6.773 36.802 1.00 83.00 97 GLY A C 1
ATOM 778 O O . GLY A 1 97 ? -13.337 7.069 37.887 1.00 83.00 97 GLY A O 1
ATOM 779 N N . ARG A 1 98 ? -14.109 5.502 36.499 1.00 82.50 98 ARG A N 1
ATOM 780 C CA . ARG A 1 98 ? -13.991 4.386 37.447 1.00 82.50 98 ARG A CA 1
ATOM 781 C C . ARG A 1 98 ? -12.529 4.115 37.798 1.00 82.50 98 ARG A C 1
ATOM 783 O O . ARG A 1 98 ? -12.215 3.808 38.944 1.00 82.50 98 ARG A O 1
ATOM 790 N N . TRP A 1 99 ? -11.634 4.345 36.839 1.00 84.06 99 TRP A N 1
ATOM 791 C CA . TRP A 1 99 ? -10.194 4.432 37.074 1.00 84.06 99 TRP A CA 1
ATOM 792 C C . TRP A 1 99 ? -9.833 5.581 38.030 1.00 84.06 99 TRP A C 1
ATOM 794 O O . TRP A 1 99 ? -9.039 5.361 38.940 1.00 84.06 99 TRP A O 1
ATOM 804 N N . LEU A 1 100 ? -10.439 6.767 37.880 1.00 83.56 100 LEU A N 1
ATOM 805 C CA . LEU A 1 100 ? -10.200 7.902 38.776 1.00 83.56 100 LEU A CA 1
ATOM 806 C C . LEU A 1 100 ? -10.654 7.576 40.204 1.00 83.56 100 LEU A C 1
ATOM 808 O O . LEU A 1 100 ? -9.919 7.854 41.141 1.00 83.56 100 LEU A O 1
ATOM 812 N N . TYR A 1 101 ? -11.804 6.916 40.374 1.00 81.81 101 TYR A N 1
ATOM 813 C CA . TYR A 1 101 ? -12.256 6.428 41.680 1.00 81.81 101 TYR A CA 1
ATOM 814 C C . TYR A 1 101 ? -11.291 5.398 42.282 1.00 81.81 101 TYR A C 1
ATOM 816 O O . TYR A 1 101 ? -10.943 5.520 43.450 1.00 81.81 101 TYR A O 1
ATOM 824 N N . ASN A 1 102 ? -10.804 4.425 41.506 1.00 80.25 102 ASN A N 1
ATOM 825 C CA . ASN A 1 102 ? -9.798 3.473 41.996 1.00 80.25 102 ASN A CA 1
ATOM 826 C C . ASN A 1 102 ? -8.483 4.170 42.377 1.00 80.25 102 ASN A C 1
ATOM 828 O O . ASN A 1 102 ? -7.919 3.895 43.432 1.00 80.25 102 ASN A O 1
ATOM 832 N N . LEU A 1 103 ? -8.008 5.113 41.563 1.00 83.94 103 LEU A N 1
ATOM 833 C CA . LEU A 1 103 ? -6.802 5.880 41.866 1.00 83.94 103 LEU A CA 1
ATOM 834 C C . LEU A 1 103 ? -6.983 6.721 43.144 1.00 83.94 103 LEU A C 1
ATOM 836 O O . LEU A 1 103 ? -6.106 6.737 44.006 1.00 83.94 103 LEU A O 1
ATOM 840 N N . LEU A 1 104 ? -8.142 7.367 43.291 1.00 83.12 104 LEU A N 1
ATOM 841 C CA . LEU A 1 104 ? -8.452 8.273 44.395 1.00 83.12 104 LEU A CA 1
ATOM 842 C C . LEU A 1 104 ? -8.798 7.553 45.705 1.00 83.12 104 LEU A C 1
ATOM 844 O O . LEU A 1 104 ? -8.516 8.089 46.764 1.00 83.12 104 LEU A O 1
ATOM 848 N N . PHE A 1 105 ? -9.408 6.368 45.673 1.00 80.94 105 PHE A N 1
ATOM 849 C CA . PHE A 1 105 ? -9.856 5.680 46.893 1.00 80.94 105 PHE A CA 1
ATOM 850 C C . PHE A 1 105 ? -9.020 4.458 47.263 1.00 80.94 105 PHE A C 1
ATOM 852 O O . PHE A 1 105 ? -8.973 4.112 48.437 1.00 80.94 105 PHE A O 1
ATOM 859 N N . VAL A 1 106 ? -8.346 3.808 46.310 1.00 82.31 106 VAL A N 1
ATOM 860 C CA . VAL A 1 106 ? -7.508 2.630 46.599 1.00 82.31 106 VAL A CA 1
ATOM 861 C C . VAL A 1 106 ? -6.045 3.025 46.732 1.00 82.31 106 VAL A C 1
ATOM 863 O O . VAL A 1 106 ? -5.374 2.597 47.666 1.00 82.31 106 VAL A O 1
ATOM 866 N N . HIS A 1 107 ? -5.539 3.863 45.825 1.00 81.88 107 HIS A N 1
ATOM 867 C CA . HIS A 1 107 ? -4.126 4.240 45.846 1.00 81.88 107 HIS A CA 1
ATOM 868 C C . HIS A 1 107 ? -3.846 5.463 46.716 1.00 81.88 107 HIS A C 1
ATOM 870 O O . HIS A 1 107 ? -2.832 5.484 47.404 1.00 81.88 107 HIS A O 1
ATOM 876 N N . LEU A 1 108 ? -4.740 6.448 46.776 1.00 83.50 108 LEU A N 1
ATOM 877 C CA . LEU A 1 108 ? -4.524 7.640 47.604 1.00 83.50 108 LEU A CA 1
ATOM 878 C C . LEU A 1 108 ? -4.278 7.338 49.100 1.00 83.50 108 LEU A C 1
ATOM 880 O O . LEU A 1 108 ? -3.356 7.938 49.647 1.00 83.50 108 LEU A O 1
ATOM 884 N N . PRO A 1 109 ? -4.976 6.386 49.759 1.00 78.19 109 PRO A N 1
ATOM 885 C CA . PRO A 1 109 ? -4.687 6.035 51.155 1.00 78.19 109 PRO A CA 1
ATOM 886 C C . PRO A 1 109 ? -3.309 5.390 51.347 1.00 78.19 109 PRO A C 1
ATOM 888 O O . PRO A 1 109 ? -2.675 5.589 52.377 1.00 78.19 109 PRO A O 1
ATOM 891 N N . TYR A 1 110 ? -2.817 4.654 50.344 1.00 80.94 110 TYR A N 1
ATOM 892 C CA . TYR A 1 110 ? -1.466 4.086 50.366 1.00 80.94 110 TYR A CA 1
ATOM 893 C C . TYR A 1 110 ? -0.379 5.165 50.284 1.00 80.94 110 TYR A C 1
ATOM 895 O O . TYR A 1 110 ? 0.698 4.994 50.848 1.00 80.94 110 TYR A O 1
ATOM 903 N N . TRP A 1 111 ? -0.649 6.267 49.579 1.00 80.19 111 TRP A N 1
ATOM 904 C CA . TRP A 1 111 ? 0.303 7.367 49.395 1.00 80.19 111 TRP A CA 1
ATOM 905 C C . TRP A 1 111 ? 0.186 8.459 50.467 1.00 80.19 111 TRP A C 1
ATOM 907 O O . TRP A 1 111 ? 1.151 9.181 50.708 1.00 80.19 111 TRP A O 1
ATOM 917 N N . LEU A 1 112 ? -0.966 8.569 51.134 1.00 78.19 112 LEU A N 1
ATOM 918 C CA . LEU A 1 112 ? -1.209 9.484 52.249 1.00 78.19 112 LEU A CA 1
ATOM 919 C C . LEU A 1 112 ? -1.632 8.713 53.511 1.00 78.19 112 LEU A C 1
ATOM 921 O O . LEU A 1 112 ? -2.790 8.802 53.927 1.00 78.19 112 LEU A O 1
ATOM 925 N N . PRO A 1 113 ? -0.696 8.020 54.186 1.00 66.62 113 PRO A N 1
ATOM 926 C CA . PRO A 1 113 ? -0.978 7.381 55.475 1.00 66.62 113 PRO A CA 1
ATOM 927 C C . PRO A 1 113 ? -1.440 8.389 56.547 1.00 66.62 113 PRO A C 1
ATOM 929 O O . PRO A 1 113 ? -2.133 8.021 57.489 1.00 66.62 113 PRO A O 1
ATOM 932 N N . PHE A 1 114 ? -1.129 9.677 56.367 1.00 64.56 114 PHE A N 1
ATOM 933 C CA . PHE A 1 114 ? -1.495 10.775 57.271 1.00 64.56 114 PHE A CA 1
ATOM 934 C C . PHE A 1 114 ? -2.995 11.123 57.279 1.00 64.56 114 PHE A C 1
ATOM 936 O O . PHE A 1 114 ? -3.451 11.810 58.185 1.00 64.56 114 PHE A O 1
ATOM 943 N N . LEU A 1 115 ? -3.762 10.692 56.268 1.00 61.94 115 LEU A N 1
ATOM 944 C CA . LEU A 1 115 ? -5.223 10.879 56.224 1.00 61.94 115 LEU A CA 1
ATOM 945 C C . LEU A 1 115 ? -5.976 9.805 57.027 1.00 61.94 115 LEU A C 1
ATOM 947 O O . LEU A 1 115 ? -7.142 10.006 57.352 1.00 61.94 115 LEU A O 1
ATOM 951 N N . ALA A 1 116 ? -5.322 8.675 57.318 1.00 57.62 116 ALA A N 1
ATOM 952 C CA . ALA A 1 116 ? -5.887 7.542 58.051 1.00 57.62 116 ALA A CA 1
ATOM 953 C C . ALA A 1 116 ? -5.339 7.409 59.481 1.00 57.62 116 ALA A C 1
ATOM 955 O O . ALA A 1 116 ? -5.886 6.639 60.267 1.00 57.62 116 ALA A O 1
ATOM 956 N N . SER A 1 117 ? -4.283 8.146 59.841 1.00 55.09 117 SER A N 1
ATOM 957 C CA . SER A 1 117 ? -3.961 8.352 61.249 1.00 55.09 117 SER A CA 1
ATOM 958 C C . SER A 1 117 ? -5.054 9.230 61.844 1.00 55.09 117 SER A C 1
ATOM 960 O O . SER A 1 117 ? -5.135 10.409 61.485 1.00 55.09 117 SER A O 1
ATOM 962 N N . ASP A 1 118 ? -5.884 8.654 62.722 1.00 57.12 118 ASP A N 1
ATOM 963 C CA . ASP A 1 118 ? -6.724 9.416 63.648 1.00 57.12 118 ASP A CA 1
ATOM 964 C C . ASP A 1 118 ? -5.876 10.594 64.139 1.00 57.12 118 ASP A C 1
ATOM 966 O O . ASP A 1 118 ? -4.740 10.352 64.571 1.00 57.12 118 ASP A O 1
ATOM 970 N N . PRO A 1 119 ? -6.322 11.857 63.975 1.00 59.44 119 PRO A N 1
ATOM 971 C CA . PRO A 1 119 ? -5.551 12.988 64.452 1.00 59.44 119 PRO A CA 1
ATOM 972 C C . PRO A 1 119 ? -5.320 12.707 65.923 1.00 59.44 119 PRO A C 1
ATOM 974 O O . PRO A 1 119 ? -6.285 12.670 66.680 1.00 59.44 119 PRO A O 1
ATOM 977 N N . GLY A 1 120 ? -4.069 12.404 66.282 1.00 56.00 120 GLY A N 1
ATOM 978 C CA . GLY A 1 120 ? -3.689 12.082 67.642 1.00 56.00 120 GLY A CA 1
ATOM 979 C C . GLY A 1 120 ? -4.081 13.271 68.489 1.00 56.00 120 GLY A C 1
ATOM 980 O O . GLY A 1 120 ? -3.349 14.258 68.548 1.00 56.00 120 GLY A O 1
ATOM 981 N N . VAL A 1 121 ? -5.284 13.206 69.060 1.00 55.75 121 VAL A N 1
ATOM 982 C CA . VAL A 1 121 ? -5.742 14.105 70.098 1.00 55.75 121 VAL A CA 1
ATOM 983 C C . VAL A 1 121 ? -4.692 13.893 71.171 1.00 55.75 121 VAL A C 1
ATOM 985 O O . VAL A 1 121 ? -4.573 12.763 71.643 1.00 55.75 121 VAL A O 1
ATOM 988 N N . PRO A 1 122 ? -3.839 14.891 71.458 1.00 55.84 122 PRO A N 1
ATOM 989 C CA . PRO A 1 122 ? -2.767 14.697 72.412 1.00 55.84 122 PRO A CA 1
ATOM 990 C C . PRO A 1 122 ? -3.405 14.193 73.702 1.00 55.84 122 PRO A C 1
ATOM 992 O O . PRO A 1 122 ? -4.265 14.875 74.264 1.00 55.84 122 PRO A O 1
ATOM 995 N N . GLU A 1 123 ? -3.034 12.973 74.101 1.00 54.59 123 GLU A N 1
ATOM 996 C CA . GLU A 1 123 ? -3.434 12.333 75.350 1.00 54.59 123 GLU A CA 1
ATOM 997 C C . GLU A 1 123 ? -2.872 13.166 76.502 1.00 54.59 123 GLU A C 1
ATOM 999 O O . GLU A 1 123 ? -1.818 12.902 77.072 1.00 54.59 123 GLU A O 1
ATOM 1004 N N . LEU A 1 124 ? -3.558 14.258 76.806 1.00 49.25 124 LEU A N 1
ATOM 1005 C CA . LEU A 1 124 ? -3.369 15.002 78.028 1.00 49.25 124 LEU A CA 1
ATOM 1006 C C . LEU A 1 124 ? -4.362 14.414 79.028 1.00 49.25 124 LEU A C 1
ATOM 1008 O O . LEU A 1 124 ? -5.559 14.671 78.924 1.00 49.25 124 LEU A O 1
ATOM 1012 N N . LEU A 1 125 ? -3.811 13.672 79.996 1.00 50.62 125 LEU A N 1
ATOM 1013 C CA . LEU A 1 125 ? -4.433 13.151 81.224 1.00 50.62 125 LEU A CA 1
ATOM 1014 C C . LEU A 1 125 ? -5.150 11.795 81.113 1.00 50.62 125 LEU A C 1
ATOM 1016 O O . LEU A 1 125 ? -6.373 11.712 81.164 1.00 50.62 125 LEU A O 1
ATOM 1020 N N . SER A 1 126 ? -4.366 10.718 81.117 1.00 49.16 126 SER A N 1
ATOM 1021 C CA . SER A 1 126 ? -4.773 9.446 81.730 1.00 49.16 126 SER A CA 1
ATOM 1022 C C . SER A 1 126 ? -3.536 8.719 82.265 1.00 49.16 126 SER A C 1
ATOM 1024 O O . SER A 1 126 ? -3.125 7.683 81.749 1.00 49.16 126 SER A O 1
ATOM 1026 N N . ASP A 1 127 ? -2.928 9.298 83.302 1.00 50.19 127 ASP A N 1
ATOM 1027 C CA . ASP A 1 127 ? -2.069 8.561 84.233 1.00 50.19 127 ASP A CA 1
ATOM 1028 C C . ASP A 1 127 ? -2.873 7.418 84.873 1.00 50.19 127 ASP A C 1
ATOM 1030 O O . ASP A 1 127 ? -3.967 7.664 85.388 1.00 50.19 127 ASP A O 1
ATOM 1034 N N . GLY A 1 128 ? -2.325 6.198 84.914 1.00 47.09 128 GLY A N 1
ATOM 1035 C CA . GLY A 1 128 ? -2.850 5.174 85.823 1.00 47.09 128 GLY A CA 1
ATOM 1036 C C . GLY A 1 128 ? -2.570 3.706 85.499 1.00 47.09 128 GLY A C 1
ATOM 1037 O O . GLY A 1 128 ? -3.483 2.992 85.112 1.00 47.09 128 GLY A O 1
ATOM 1038 N N . ASP A 1 129 ? -1.347 3.271 85.810 1.00 40.34 129 ASP A N 1
ATOM 1039 C CA . ASP A 1 129 ? -1.090 2.108 86.686 1.00 40.34 129 ASP A CA 1
ATOM 1040 C C . ASP A 1 129 ? -1.152 0.646 86.145 1.00 40.34 129 ASP A C 1
ATOM 1042 O O . ASP A 1 129 ? -2.209 0.048 85.984 1.00 40.34 129 ASP A O 1
ATOM 1046 N N . SER A 1 130 ? 0.063 0.118 85.904 1.00 45.53 130 SER A N 1
ATOM 1047 C CA . SER A 1 130 ? 0.719 -1.163 86.295 1.00 45.53 130 SER A CA 1
ATOM 1048 C C . SER A 1 130 ? 0.085 -2.580 86.227 1.00 45.53 130 SER A C 1
ATOM 1050 O O . SER A 1 130 ? -1.076 -2.819 86.539 1.00 45.53 130 SER A O 1
ATOM 1052 N N . GLY A 1 131 ? 0.975 -3.552 85.928 1.00 42.44 131 GLY A N 1
ATOM 1053 C CA . GLY A 1 131 ? 0.857 -5.010 86.163 1.00 42.44 131 GLY A CA 1
ATOM 1054 C C . GLY A 1 131 ? 1.115 -5.848 84.895 1.00 42.44 131 GLY A C 1
ATOM 1055 O O . GLY A 1 131 ? 0.192 -6.035 84.114 1.00 42.44 131 GLY A O 1
ATOM 1056 N N . GLU A 1 132 ? 2.348 -6.154 84.466 1.00 42.31 132 GLU A N 1
ATOM 1057 C CA . GLU A 1 132 ? 3.350 -7.140 84.956 1.00 42.31 132 GLU A CA 1
ATOM 1058 C C . GLU A 1 132 ? 3.012 -8.636 84.689 1.00 42.31 132 GLU A C 1
ATOM 1060 O O . GLU A 1 132 ? 1.927 -9.096 85.040 1.00 42.31 132 GLU A O 1
ATOM 1065 N N . ILE A 1 133 ? 4.037 -9.366 84.185 1.00 48.47 133 ILE A N 1
ATOM 1066 C CA . ILE A 1 133 ? 4.299 -10.837 84.213 1.00 48.47 133 ILE A CA 1
ATOM 1067 C C . ILE A 1 133 ? 3.689 -11.675 83.056 1.00 48.47 133 ILE A C 1
ATOM 1069 O O . ILE A 1 133 ? 2.503 -11.549 82.773 1.00 48.47 133 ILE A O 1
ATOM 1073 N N . ASP A 1 134 ? 4.325 -12.662 82.399 1.00 42.12 134 ASP A N 1
ATOM 1074 C CA . ASP A 1 134 ? 5.711 -13.069 82.059 1.00 42.12 134 ASP A CA 1
ATOM 1075 C C . ASP A 1 134 ? 5.613 -14.294 81.101 1.00 42.12 134 ASP A C 1
ATOM 1077 O O . ASP A 1 134 ? 4.613 -15.012 81.100 1.00 42.12 134 ASP A O 1
ATOM 1081 N N . ASP A 1 135 ? 6.684 -14.510 80.327 1.00 42.78 135 ASP A N 1
ATOM 1082 C CA . ASP A 1 135 ? 7.353 -15.771 79.930 1.00 42.78 135 ASP A CA 1
ATOM 1083 C C . ASP A 1 135 ? 6.646 -16.977 79.264 1.00 42.78 135 ASP A C 1
ATOM 1085 O O . ASP A 1 135 ? 5.779 -17.636 79.833 1.00 42.78 135 ASP A O 1
ATOM 1089 N N . ALA A 1 136 ? 7.197 -17.379 78.099 1.00 48.94 136 ALA A N 1
ATOM 1090 C CA . ALA A 1 136 ? 7.772 -18.718 77.799 1.00 48.94 136 ALA A CA 1
ATOM 1091 C C . ALA A 1 136 ? 8.162 -18.806 76.292 1.00 48.94 136 ALA A C 1
ATOM 1093 O O . ALA A 1 136 ? 7.286 -18.825 75.430 1.00 48.94 136 ALA A O 1
ATOM 1094 N N . VAL A 1 137 ? 9.439 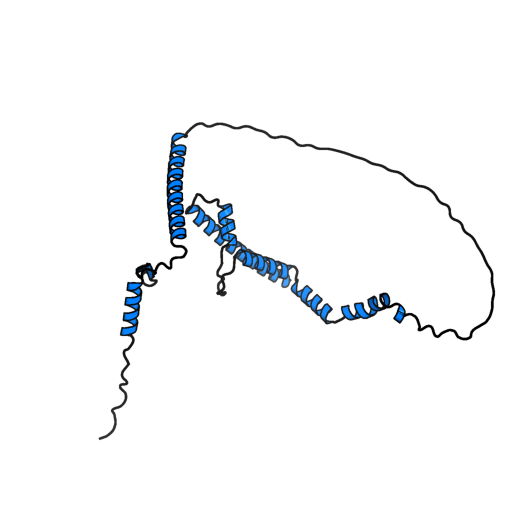-18.607 75.915 1.00 50.81 137 VAL A N 1
ATOM 1095 C CA . VAL A 1 137 ? 10.484 -19.630 75.595 1.00 50.81 137 VAL A CA 1
ATOM 1096 C C . VAL A 1 137 ? 10.068 -20.594 74.463 1.00 50.81 137 VAL A C 1
ATOM 1098 O O . VAL A 1 137 ? 9.165 -21.403 74.633 1.00 50.81 137 VAL A O 1
ATOM 1101 N N . GLU A 1 138 ? 10.508 -20.329 73.224 1.00 45.72 138 GLU A N 1
ATOM 1102 C CA . GLU A 1 138 ? 11.607 -20.997 72.471 1.00 45.72 138 GLU A CA 1
ATOM 1103 C C . GLU A 1 138 ? 11.447 -22.511 72.233 1.00 45.72 138 GLU A C 1
ATOM 1105 O O . GLU A 1 138 ? 11.396 -23.285 73.177 1.00 45.72 138 GLU A O 1
ATOM 1110 N N . ASP A 1 139 ? 11.462 -22.924 70.955 1.00 44.97 139 ASP A N 1
ATOM 1111 C CA . ASP A 1 139 ? 12.365 -23.989 70.482 1.00 44.97 139 ASP A CA 1
ATOM 1112 C C . ASP A 1 139 ? 12.384 -24.089 68.938 1.00 44.97 139 ASP A C 1
ATOM 1114 O O . ASP A 1 139 ? 11.397 -24.408 68.273 1.00 44.97 139 ASP A O 1
ATOM 1118 N N . LEU A 1 140 ? 13.561 -23.813 68.370 1.00 48.97 140 LEU A N 1
ATOM 1119 C CA . LEU A 1 140 ? 14.011 -24.208 67.029 1.00 48.97 140 LEU A CA 1
ATOM 1120 C C . LEU A 1 140 ? 14.727 -25.566 67.136 1.00 48.97 140 LEU A C 1
ATOM 1122 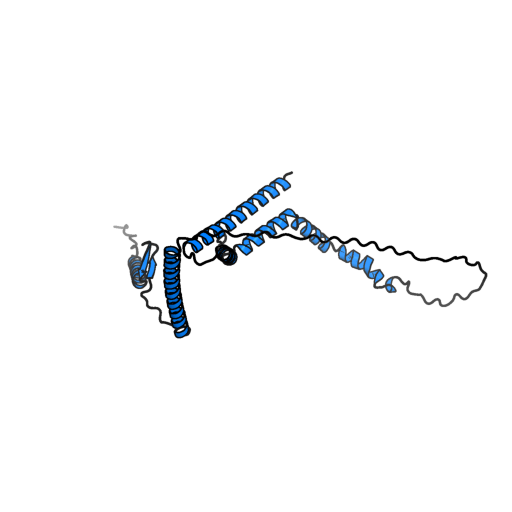O O . LEU A 1 140 ? 15.313 -25.871 68.173 1.00 48.97 140 LEU A O 1
ATOM 1126 N N . PRO A 1 141 ? 14.841 -26.326 66.033 1.00 46.62 141 PRO A N 1
ATOM 1127 C CA . PRO A 1 141 ? 16.210 -26.561 65.572 1.00 46.62 141 PRO A CA 1
ATOM 1128 C C . PRO A 1 141 ? 16.410 -26.535 64.049 1.00 46.62 141 PRO A C 1
ATOM 1130 O O . PRO A 1 141 ? 15.525 -26.793 63.238 1.00 46.62 141 PRO A O 1
ATOM 1133 N N . GLN A 1 142 ? 17.658 -26.208 63.715 1.00 38.78 142 GLN A N 1
ATOM 1134 C CA . GLN A 1 142 ? 18.284 -26.049 62.404 1.00 38.78 142 GLN A CA 1
ATOM 1135 C C . GLN A 1 142 ? 18.740 -27.364 61.738 1.00 38.78 142 GLN A C 1
ATOM 1137 O O . GLN A 1 142 ? 18.859 -28.404 62.380 1.00 38.78 142 GLN A O 1
ATOM 1142 N N . ALA A 1 143 ? 19.201 -27.171 60.490 1.00 35.44 143 ALA A N 1
ATOM 1143 C CA . ALA A 1 143 ? 20.162 -27.947 59.689 1.00 35.44 143 ALA A CA 1
ATOM 1144 C C . ALA A 1 143 ? 19.515 -28.979 58.744 1.00 35.44 143 ALA A C 1
ATOM 1146 O O . ALA A 1 143 ? 18.674 -29.765 59.144 1.00 35.44 143 ALA A O 1
ATOM 1147 N N . SER A 1 144 ? 19.856 -29.069 57.456 1.00 37.72 144 SER A N 1
ATOM 1148 C CA . SER A 1 144 ? 21.165 -28.908 56.807 1.00 37.72 144 SER A CA 1
ATOM 1149 C C . SER A 1 144 ? 21.016 -28.818 55.268 1.00 37.72 144 SER A C 1
ATOM 1151 O O . SER A 1 144 ? 20.040 -29.294 54.695 1.00 37.72 144 SER A O 1
ATOM 1153 N N . THR A 1 145 ? 21.987 -28.181 54.607 1.00 39.38 145 THR A N 1
ATOM 1154 C CA . THR A 1 145 ? 22.248 -28.121 53.147 1.00 39.38 145 THR A CA 1
ATOM 1155 C C . THR A 1 145 ? 23.107 -29.331 52.696 1.00 39.38 145 THR A C 1
ATOM 1157 O O . THR A 1 145 ? 23.448 -30.150 53.546 1.00 39.38 145 THR A O 1
ATOM 1160 N N . PRO A 1 146 ? 23.678 -29.403 51.469 1.00 51.19 146 PRO A N 1
ATOM 1161 C CA . PRO A 1 146 ? 23.192 -29.189 50.093 1.00 51.19 146 PRO A CA 1
ATOM 1162 C C . PRO A 1 146 ? 23.413 -30.455 49.212 1.00 51.19 146 PRO A C 1
ATOM 1164 O O . PRO A 1 146 ? 24.117 -31.379 49.608 1.00 51.19 146 PRO A O 1
ATOM 1167 N N . SER A 1 147 ? 22.911 -30.498 47.970 1.00 35.06 147 SER A N 1
ATOM 1168 C CA . SER A 1 147 ? 23.434 -31.454 46.974 1.00 35.06 147 SER A CA 1
ATOM 1169 C C . SER A 1 147 ? 23.272 -30.955 45.540 1.00 35.06 147 SER A C 1
ATOM 1171 O O . SER A 1 147 ? 22.193 -30.546 45.118 1.00 35.06 147 SER A O 1
ATOM 1173 N N . ALA A 1 148 ? 24.389 -30.985 44.819 1.00 35.28 148 ALA A N 1
ATOM 1174 C CA . ALA A 1 148 ? 24.526 -30.715 43.401 1.00 35.28 148 ALA A CA 1
ATOM 1175 C C . ALA A 1 148 ? 24.297 -31.997 42.589 1.00 35.28 148 ALA A C 1
ATOM 1177 O O . ALA A 1 148 ? 24.701 -33.073 43.015 1.00 35.28 148 ALA A O 1
ATOM 1178 N N . THR A 1 149 ? 23.767 -31.874 41.374 1.00 39.62 149 THR A N 1
ATOM 1179 C CA . THR A 1 149 ? 24.080 -32.793 40.269 1.00 39.62 149 THR A CA 1
ATOM 1180 C C . THR A 1 149 ? 24.047 -32.017 38.959 1.00 39.62 149 THR A C 1
ATOM 1182 O O . THR A 1 149 ? 23.054 -31.389 38.597 1.00 39.62 149 THR A O 1
ATOM 1185 N N . ALA A 1 150 ? 25.194 -32.024 38.289 1.00 37.03 150 ALA A N 1
ATOM 1186 C CA . ALA A 1 150 ? 25.333 -31.740 36.878 1.00 37.03 150 ALA A CA 1
ATOM 1187 C C . ALA A 1 150 ? 25.055 -33.036 36.113 1.00 37.03 150 ALA A C 1
ATOM 1189 O O . ALA A 1 150 ? 25.507 -34.088 36.554 1.00 37.03 150 ALA A O 1
ATOM 1190 N N . ASP A 1 151 ? 24.409 -32.940 34.955 1.00 35.41 151 ASP A N 1
ATOM 1191 C CA . ASP A 1 151 ? 24.642 -33.885 33.871 1.00 35.41 151 ASP A CA 1
ATOM 1192 C C . ASP A 1 151 ? 24.685 -33.126 32.548 1.00 35.41 151 ASP A C 1
ATOM 1194 O O . ASP A 1 151 ? 23.774 -32.393 32.159 1.00 35.41 151 ASP A O 1
ATOM 1198 N N . ALA A 1 152 ? 25.830 -33.281 31.898 1.00 34.16 152 ALA A N 1
ATOM 1199 C CA . ALA A 1 152 ? 26.088 -32.905 30.529 1.00 34.16 152 ALA A CA 1
ATOM 1200 C C . ALA A 1 152 ? 25.553 -34.000 29.603 1.00 34.16 152 ALA A C 1
ATOM 1202 O O . ALA A 1 152 ? 25.613 -35.171 29.957 1.00 34.16 152 ALA A O 1
ATOM 1203 N N . LEU A 1 153 ? 25.174 -33.644 28.372 1.00 39.44 153 LEU A N 1
ATOM 1204 C CA . LEU A 1 153 ? 25.444 -34.503 27.217 1.00 39.44 153 LEU A CA 1
ATOM 1205 C C . LEU A 1 153 ? 25.424 -33.701 25.910 1.00 39.44 153 LEU A C 1
ATOM 1207 O O . LEU A 1 153 ? 24.411 -33.171 25.461 1.00 39.44 153 LEU A O 1
ATOM 1211 N N . PHE A 1 154 ? 26.621 -33.628 25.332 1.00 34.09 154 PHE A N 1
ATOM 1212 C CA . PHE A 1 154 ? 26.937 -33.315 23.944 1.00 34.09 154 PHE A CA 1
ATOM 1213 C C . PHE A 1 154 ? 26.178 -34.224 22.965 1.00 34.09 154 PHE A C 1
ATOM 1215 O O . PHE A 1 154 ? 26.078 -35.421 23.214 1.00 34.09 154 PHE A O 1
ATOM 1222 N N . ALA A 1 155 ? 25.835 -33.699 21.782 1.00 33.91 155 ALA A N 1
ATOM 1223 C CA . ALA A 1 155 ? 26.237 -34.314 20.509 1.00 33.91 155 ALA A CA 1
ATOM 1224 C C . ALA A 1 155 ? 26.003 -33.365 19.319 1.00 33.91 155 ALA A C 1
ATOM 1226 O O . ALA A 1 155 ? 24.892 -33.156 18.840 1.00 33.91 155 ALA A O 1
ATOM 1227 N N . SER A 1 156 ? 27.110 -32.833 18.820 1.00 36.28 156 SER A N 1
ATOM 1228 C CA . SER A 1 156 ? 27.316 -32.316 17.472 1.00 36.28 156 SER A CA 1
ATOM 1229 C C . SER A 1 156 ? 27.242 -33.433 16.423 1.00 36.28 156 SER A C 1
ATOM 1231 O O . SER A 1 156 ? 27.993 -34.396 16.558 1.00 36.28 156 SER A O 1
ATOM 1233 N N . VAL A 1 157 ? 26.474 -33.266 15.338 1.00 35.62 157 VAL A N 1
ATOM 1234 C CA . VAL A 1 157 ? 26.735 -33.930 14.040 1.00 35.62 157 VAL A CA 1
ATOM 1235 C C . VAL A 1 157 ? 26.262 -33.041 12.873 1.00 35.62 157 VAL A C 1
ATOM 1237 O O . VAL A 1 157 ? 25.094 -33.009 12.510 1.00 35.62 157 VAL A O 1
ATOM 1240 N N . SER A 1 158 ? 27.205 -32.331 12.256 1.00 41.16 158 SER A N 1
ATOM 1241 C CA . SER A 1 158 ? 27.346 -32.238 10.789 1.00 41.16 158 SER A CA 1
ATOM 1242 C C . SER A 1 158 ? 28.481 -33.209 10.421 1.00 41.16 158 SER A C 1
ATOM 1244 O O . SER A 1 158 ? 29.329 -33.421 11.292 1.00 41.16 158 SER A O 1
ATOM 1246 N N . PRO A 1 159 ? 28.571 -33.806 9.212 1.00 46.41 159 PRO A N 1
ATOM 1247 C CA . PRO A 1 159 ? 28.510 -33.090 7.930 1.00 46.41 159 PRO A CA 1
ATOM 1248 C C . PRO A 1 159 ? 27.885 -33.910 6.773 1.00 46.41 159 PRO A C 1
ATOM 1250 O O . PRO A 1 159 ? 27.533 -35.073 6.942 1.00 46.41 159 PRO A O 1
ATOM 1253 N N . LYS A 1 160 ? 27.817 -33.335 5.562 1.00 32.06 160 LYS A N 1
ATOM 1254 C CA . LYS A 1 160 ? 28.601 -33.807 4.394 1.00 32.06 160 LYS A CA 1
ATOM 1255 C C . LYS A 1 160 ? 28.118 -33.158 3.095 1.00 32.06 160 LYS A C 1
ATOM 1257 O O . LYS A 1 160 ? 26.995 -33.356 2.649 1.00 32.06 160 LYS A O 1
ATOM 1262 N N . ALA A 1 161 ? 29.039 -32.426 2.478 1.00 42.03 161 ALA A N 1
ATOM 1263 C CA . ALA A 1 161 ? 29.000 -32.022 1.086 1.00 42.03 161 ALA A CA 1
ATOM 1264 C C . ALA A 1 161 ? 29.403 -33.185 0.159 1.00 42.03 161 ALA A C 1
ATOM 1266 O O . ALA A 1 161 ? 30.328 -33.945 0.450 1.00 42.03 161 ALA A O 1
ATOM 1267 N N . SER A 1 162 ? 28.749 -33.239 -0.996 1.00 37.34 162 SER A N 1
ATOM 1268 C CA . SER A 1 162 ? 29.201 -33.829 -2.260 1.00 37.34 162 SER A CA 1
ATOM 1269 C C . SER A 1 162 ? 28.606 -32.918 -3.343 1.00 37.34 162 SER A C 1
ATOM 1271 O O . SER A 1 162 ? 27.411 -32.663 -3.308 1.00 37.34 162 SER A O 1
ATOM 1273 N N . GLY A 1 163 ? 29.334 -32.289 -4.259 1.00 35.31 163 GLY A N 1
ATOM 1274 C CA . GLY A 1 163 ? 30.574 -32.705 -4.888 1.00 35.31 163 GLY A CA 1
ATOM 1275 C C . GLY A 1 163 ? 30.252 -33.299 -6.258 1.00 35.31 163 GLY A C 1
ATOM 1276 O O . GLY A 1 163 ? 29.701 -34.391 -6.315 1.00 35.31 163 GLY A O 1
ATOM 1277 N N . ALA A 1 164 ? 30.655 -32.568 -7.302 1.00 35.12 164 ALA A N 1
ATOM 1278 C CA . ALA A 1 164 ? 31.092 -33.025 -8.628 1.00 35.12 164 ALA A CA 1
ATOM 1279 C C . ALA A 1 164 ? 30.365 -32.399 -9.832 1.00 35.12 164 ALA A C 1
ATOM 1281 O O . ALA A 1 164 ? 29.169 -32.547 -10.059 1.00 35.12 164 ALA A O 1
ATOM 1282 N N . ALA A 1 165 ? 31.202 -31.719 -10.611 1.00 36.81 165 ALA A N 1
ATOM 1283 C CA . ALA A 1 165 ? 30.989 -31.159 -11.928 1.00 36.81 165 ALA A CA 1
ATOM 1284 C C . ALA A 1 165 ? 30.876 -32.228 -13.029 1.00 36.81 165 ALA A C 1
ATOM 1286 O O . ALA A 1 165 ? 31.438 -33.314 -12.917 1.00 36.81 165 ALA A O 1
ATOM 1287 N N . SER A 1 166 ? 30.276 -31.843 -14.156 1.00 38.75 166 SER A N 1
ATOM 1288 C CA . SER A 1 166 ? 30.687 -32.293 -15.496 1.00 38.75 166 SER A CA 1
ATOM 1289 C C . SER A 1 166 ? 30.329 -31.190 -16.509 1.00 38.75 166 SER A C 1
ATOM 1291 O O . SER A 1 166 ? 29.189 -30.747 -16.575 1.00 38.75 166 SER A O 1
ATOM 1293 N N . THR A 1 167 ? 31.296 -30.429 -17.031 1.00 37.06 167 THR A N 1
ATOM 1294 C CA . THR A 1 167 ? 31.979 -30.607 -18.334 1.00 37.06 167 THR A CA 1
ATOM 1295 C C . THR A 1 167 ? 31.075 -31.018 -19.501 1.00 37.06 167 THR A C 1
ATOM 1297 O O . THR A 1 167 ? 30.854 -32.198 -19.741 1.00 37.06 167 THR A O 1
ATOM 1300 N N . ALA A 1 168 ? 30.684 -30.037 -20.320 1.00 37.06 168 ALA A N 1
ATOM 1301 C CA . ALA A 1 168 ? 30.404 -30.247 -21.738 1.00 37.06 168 ALA A CA 1
ATOM 1302 C C . ALA A 1 168 ? 30.899 -29.037 -22.547 1.00 37.06 168 ALA A C 1
ATOM 1304 O O . ALA A 1 168 ? 30.600 -27.878 -22.258 1.00 37.06 168 ALA A O 1
ATOM 1305 N N . THR A 1 169 ? 31.742 -29.328 -23.528 1.00 46.41 169 THR A N 1
ATOM 1306 C CA . THR A 1 169 ? 32.582 -28.386 -24.264 1.00 46.41 169 THR A CA 1
ATOM 1307 C C . THR A 1 169 ? 31.957 -28.132 -25.641 1.00 46.41 169 THR A C 1
ATOM 1309 O O . THR A 1 169 ? 31.918 -29.039 -26.462 1.00 46.41 169 THR A O 1
ATOM 1312 N N . GLY A 1 170 ? 31.504 -26.895 -25.899 1.00 39.81 170 GLY A N 1
ATOM 1313 C CA . GLY A 1 170 ? 31.003 -26.389 -27.198 1.00 39.81 170 GLY A CA 1
ATOM 1314 C C . GLY A 1 170 ? 29.561 -25.861 -27.095 1.00 39.81 170 GLY A C 1
ATOM 1315 O O . GLY A 1 170 ? 28.697 -26.641 -26.716 1.00 39.81 170 GLY A O 1
ATOM 1316 N N . PRO A 1 171 ? 29.276 -24.556 -27.341 1.00 46.03 171 PRO A N 1
ATOM 1317 C CA . PRO A 1 171 ? 29.660 -23.774 -28.521 1.00 46.03 171 PRO A CA 1
ATOM 1318 C C . PRO A 1 171 ? 30.264 -22.404 -28.131 1.00 46.03 171 PRO A C 1
ATOM 1320 O O . PRO A 1 171 ? 29.592 -21.370 -28.126 1.00 46.03 171 PRO A O 1
ATOM 1323 N N . LYS A 1 172 ? 31.553 -22.370 -27.773 1.00 53.12 172 LYS A N 1
ATOM 1324 C CA . LYS A 1 172 ? 32.188 -21.166 -27.193 1.00 53.12 172 LYS A CA 1
ATOM 1325 C C . LYS A 1 172 ? 32.302 -19.968 -28.149 1.00 53.12 172 LYS A C 1
ATOM 1327 O O . LYS A 1 172 ? 32.463 -18.851 -27.678 1.00 53.12 172 LYS A O 1
ATOM 1332 N N . THR A 1 173 ? 32.176 -20.146 -29.463 1.00 59.69 173 THR A N 1
ATOM 1333 C CA . THR A 1 173 ? 32.397 -19.058 -30.435 1.00 59.69 173 THR A CA 1
ATOM 1334 C C . THR A 1 173 ? 31.163 -18.189 -30.690 1.00 59.69 173 THR A C 1
ATOM 1336 O O . THR A 1 173 ? 31.305 -16.997 -30.953 1.00 59.69 173 THR A O 1
ATOM 1339 N N . ARG A 1 174 ? 29.942 -18.726 -30.558 1.00 55.22 174 ARG A N 1
ATOM 1340 C CA . ARG A 1 174 ? 28.707 -17.958 -30.817 1.00 55.22 174 ARG A CA 1
ATOM 1341 C C . ARG A 1 174 ? 28.218 -17.195 -29.584 1.00 55.22 174 ARG A C 1
ATOM 1343 O O . ARG A 1 174 ? 27.791 -16.052 -29.716 1.00 55.22 174 ARG A O 1
ATOM 1350 N N . ALA A 1 175 ? 28.347 -17.793 -28.398 1.00 60.16 175 ALA A N 1
ATOM 1351 C CA . ALA A 1 175 ? 28.028 -17.139 -27.128 1.00 60.16 175 ALA A CA 1
ATOM 1352 C C . ALA A 1 175 ? 29.024 -16.012 -26.794 1.00 60.16 175 ALA A C 1
ATOM 1354 O O . ALA A 1 175 ? 28.606 -14.928 -26.397 1.00 60.16 175 ALA A O 1
ATOM 1355 N N . ALA A 1 176 ? 30.323 -16.215 -27.053 1.00 64.44 176 ALA A N 1
ATOM 1356 C CA . ALA A 1 176 ? 31.330 -15.165 -26.880 1.00 64.44 176 ALA A CA 1
ATOM 1357 C C . ALA A 1 176 ? 31.109 -13.983 -27.843 1.00 64.44 176 ALA A C 1
ATOM 1359 O O . ALA A 1 176 ? 31.175 -12.830 -27.427 1.00 64.44 176 ALA A O 1
ATOM 1360 N N . ALA A 1 177 ? 30.753 -14.255 -29.106 1.00 67.50 177 ALA A N 1
ATOM 1361 C CA . ALA A 1 177 ? 30.433 -13.209 -30.080 1.00 67.50 177 ALA A CA 1
ATOM 1362 C C . ALA A 1 177 ? 29.133 -12.447 -29.748 1.00 67.50 177 ALA A C 1
ATOM 1364 O O . ALA A 1 177 ? 29.020 -11.260 -30.055 1.00 67.50 177 ALA A O 1
ATOM 1365 N N . ALA A 1 178 ? 28.147 -13.103 -29.124 1.00 68.44 178 ALA A N 1
ATOM 1366 C CA . ALA A 1 178 ? 26.940 -12.444 -28.622 1.00 68.44 178 ALA A CA 1
ATOM 1367 C C . ALA A 1 178 ? 27.252 -11.541 -27.415 1.00 68.44 178 ALA A C 1
ATOM 1369 O O . ALA A 1 178 ? 26.817 -10.390 -27.396 1.00 68.44 178 ALA A O 1
ATOM 1370 N N . GLY A 1 179 ? 28.079 -12.018 -26.477 1.00 76.44 179 GLY A N 1
ATOM 1371 C CA . GLY A 1 179 ? 28.553 -11.231 -25.336 1.00 76.44 179 GLY A CA 1
ATOM 1372 C C . GLY A 1 179 ? 29.350 -9.994 -25.755 1.00 76.44 179 GLY A C 1
ATOM 1373 O O . GLY A 1 179 ? 29.114 -8.905 -25.242 1.00 76.44 179 GLY A O 1
ATOM 1374 N N . GLU A 1 180 ? 30.221 -10.109 -26.762 1.00 79.88 180 GLU A N 1
ATOM 1375 C CA . GLU A 1 180 ? 30.993 -8.966 -27.272 1.00 79.88 180 GLU A CA 1
ATOM 1376 C C . GLU A 1 180 ? 30.103 -7.908 -27.954 1.00 79.88 180 GLU A C 1
ATOM 1378 O O . GLU A 1 180 ? 30.350 -6.704 -27.854 1.00 79.88 180 GLU A O 1
ATOM 1383 N N . ARG A 1 181 ? 29.034 -8.335 -28.640 1.00 79.31 181 ARG A N 1
ATOM 1384 C CA . ARG A 1 181 ? 28.052 -7.417 -29.241 1.00 79.31 181 ARG A CA 1
ATOM 1385 C C . ARG A 1 181 ? 27.235 -6.692 -28.179 1.00 79.31 181 ARG A C 1
ATOM 1387 O O . ARG A 1 181 ? 26.989 -5.498 -28.348 1.00 79.31 181 ARG A O 1
ATOM 1394 N N . GLN A 1 182 ? 26.848 -7.388 -27.114 1.00 81.81 182 GLN A N 1
ATOM 1395 C CA . GLN A 1 182 ? 26.139 -6.788 -25.990 1.00 81.81 182 GLN A CA 1
ATOM 1396 C C . GLN A 1 182 ? 27.034 -5.783 -25.256 1.00 81.81 182 GLN A C 1
ATOM 1398 O O . GLN A 1 182 ? 26.674 -4.616 -25.166 1.00 81.81 182 GLN A O 1
ATOM 1403 N N . ALA A 1 183 ? 28.273 -6.160 -24.933 1.00 82.69 183 ALA A N 1
ATOM 1404 C CA . ALA A 1 183 ? 29.247 -5.259 -24.316 1.00 82.69 183 ALA A CA 1
ATOM 1405 C C . ALA A 1 183 ? 29.511 -3.993 -25.157 1.00 82.69 183 ALA A C 1
ATOM 1407 O O . ALA A 1 183 ? 29.654 -2.895 -24.622 1.00 82.69 183 ALA A O 1
ATOM 1408 N N . LYS A 1 184 ? 29.531 -4.103 -26.496 1.00 86.25 184 LYS A N 1
ATOM 1409 C CA . LYS A 1 184 ? 29.639 -2.935 -27.392 1.00 86.25 184 LYS A CA 1
ATOM 1410 C C . LYS A 1 184 ? 28.388 -2.052 -27.386 1.00 86.25 184 LYS A C 1
ATOM 1412 O O . LYS A 1 184 ? 28.521 -0.842 -27.579 1.00 86.25 184 LYS A O 1
ATOM 1417 N N . ARG A 1 185 ? 27.191 -2.620 -27.210 1.00 84.81 185 ARG A N 1
ATOM 1418 C CA . ARG A 1 185 ? 25.942 -1.853 -27.059 1.00 84.81 185 ARG A CA 1
ATOM 1419 C C . ARG A 1 185 ? 25.929 -1.130 -25.720 1.00 84.81 185 ARG A C 1
ATOM 1421 O O . ARG A 1 185 ? 25.735 0.080 -25.718 1.00 84.81 185 ARG A O 1
ATOM 1428 N N . ASP A 1 186 ? 26.269 -1.829 -24.646 1.00 87.00 186 ASP A N 1
ATOM 1429 C CA . ASP A 1 186 ? 26.323 -1.279 -23.290 1.00 87.00 186 ASP A CA 1
ATOM 1430 C C . ASP A 1 186 ? 27.376 -0.164 -23.184 1.00 87.00 186 ASP A C 1
ATOM 1432 O O . ASP A 1 186 ? 27.133 0.896 -22.617 1.00 87.00 186 ASP A O 1
ATOM 1436 N N . ALA A 1 187 ? 28.528 -0.321 -23.845 1.00 87.12 187 ALA A N 1
ATOM 1437 C CA . ALA A 1 187 ? 29.532 0.739 -23.925 1.00 87.12 187 ALA A CA 1
ATOM 1438 C C . ALA A 1 187 ? 29.042 1.973 -24.708 1.00 87.12 187 ALA A C 1
ATOM 1440 O O . ALA A 1 187 ? 29.437 3.101 -24.407 1.00 87.12 187 ALA A O 1
ATOM 1441 N N . ARG A 1 188 ? 28.192 1.793 -25.730 1.00 85.00 188 ARG A N 1
ATOM 1442 C CA . ARG A 1 188 ? 27.594 2.915 -26.475 1.00 85.00 188 ARG A CA 1
ATOM 1443 C C . ARG A 1 188 ? 26.527 3.626 -25.650 1.00 85.00 188 ARG A C 1
ATOM 1445 O O . ARG A 1 188 ? 26.516 4.855 -25.651 1.00 85.00 188 ARG A O 1
ATOM 1452 N N . THR A 1 189 ? 25.665 2.886 -24.956 1.00 84.81 189 THR A N 1
ATOM 1453 C CA . THR A 1 189 ? 24.628 3.469 -24.096 1.00 84.81 189 THR A CA 1
ATOM 1454 C C . THR A 1 189 ? 25.246 4.183 -22.899 1.00 84.81 189 THR A C 1
ATOM 1456 O O . THR A 1 189 ? 24.867 5.319 -22.628 1.00 84.81 189 THR A O 1
ATOM 1459 N N . ALA A 1 190 ? 26.278 3.611 -22.272 1.00 86.31 190 ALA A N 1
ATOM 1460 C CA . ALA A 1 190 ? 27.027 4.260 -21.198 1.00 86.31 190 ALA A CA 1
ATOM 1461 C C . ALA A 1 190 ? 27.635 5.601 -21.647 1.00 86.31 190 ALA A C 1
ATOM 1463 O O . ALA A 1 190 ? 27.448 6.616 -20.980 1.00 86.31 190 ALA A O 1
ATOM 1464 N N . ARG A 1 191 ? 28.272 5.648 -22.826 1.00 85.56 191 ARG A N 1
ATOM 1465 C CA . ARG A 1 191 ? 28.812 6.898 -23.400 1.00 85.56 191 ARG A CA 1
ATOM 1466 C C . ARG A 1 191 ? 27.724 7.917 -23.742 1.00 85.56 191 ARG A C 1
ATOM 1468 O O . ARG A 1 191 ? 27.942 9.118 -23.602 1.00 85.56 191 ARG A O 1
ATOM 1475 N N . ALA A 1 192 ? 26.567 7.467 -24.227 1.00 85.94 192 ALA A N 1
ATOM 1476 C CA . ALA A 1 192 ? 25.440 8.354 -24.508 1.00 85.94 192 ALA A CA 1
ATOM 1477 C C . ALA A 1 192 ? 24.871 8.958 -23.214 1.00 85.94 192 ALA A C 1
ATOM 1479 O O . ALA A 1 192 ? 24.617 10.160 -23.154 1.00 85.94 192 ALA A O 1
ATOM 1480 N N . MET A 1 193 ? 24.746 8.141 -22.166 1.00 84.69 193 MET A N 1
ATOM 1481 C CA . MET A 1 193 ? 24.293 8.560 -20.843 1.00 84.69 193 MET A CA 1
ATOM 1482 C C . MET A 1 193 ? 25.273 9.543 -20.197 1.00 84.69 193 MET A C 1
ATOM 1484 O O . MET A 1 193 ? 24.862 10.570 -19.668 1.00 84.69 193 MET A O 1
ATOM 1488 N N . GLU A 1 194 ? 26.574 9.278 -20.304 1.00 89.69 194 GLU A N 1
ATOM 1489 C CA . GLU A 1 194 ? 27.626 10.175 -19.827 1.00 89.69 194 GLU A CA 1
ATOM 1490 C C . GLU A 1 194 ? 27.556 11.542 -20.517 1.00 89.69 194 GLU A C 1
ATOM 1492 O O . GLU A 1 194 ? 27.571 12.573 -19.846 1.00 89.69 194 GLU A O 1
ATOM 1497 N N . LYS A 1 195 ? 27.381 11.569 -21.845 1.00 88.81 195 LYS A N 1
ATOM 1498 C CA . LYS A 1 195 ? 27.187 12.822 -22.589 1.00 88.81 195 LYS A CA 1
ATOM 1499 C C . LYS A 1 195 ? 25.927 13.565 -22.158 1.00 88.81 195 LYS A C 1
ATOM 1501 O O . LYS A 1 195 ? 25.968 14.783 -22.018 1.00 88.81 195 LYS A O 1
ATOM 1506 N N . LEU A 1 196 ? 24.823 12.860 -21.915 1.00 85.12 196 LEU A N 1
ATOM 1507 C CA . LEU A 1 196 ? 23.594 13.469 -21.403 1.00 85.12 196 LEU A CA 1
ATOM 1508 C C . LEU A 1 196 ? 23.796 14.075 -20.013 1.00 85.12 196 LEU A C 1
ATOM 1510 O O . LEU A 1 196 ? 23.379 15.205 -19.773 1.00 85.12 196 LEU A O 1
ATOM 1514 N N . LEU A 1 197 ? 24.475 13.365 -19.112 1.00 85.62 197 LEU A N 1
ATOM 1515 C CA . LEU A 1 197 ? 24.810 13.876 -17.784 1.00 85.62 197 LEU A CA 1
ATOM 1516 C C . LEU A 1 197 ? 25.760 15.074 -17.862 1.00 85.62 197 LEU A C 1
ATOM 1518 O O . LEU A 1 197 ? 25.603 16.023 -17.097 1.00 85.62 197 LEU A O 1
ATOM 1522 N N . GLN A 1 198 ? 26.703 15.069 -18.803 1.00 88.31 198 GLN A N 1
ATOM 1523 C CA . GLN A 1 198 ? 27.594 16.197 -19.050 1.00 88.31 198 GLN A CA 1
ATOM 1524 C C . GLN A 1 198 ? 26.821 17.421 -19.551 1.00 88.31 198 GLN A C 1
ATOM 1526 O O . GLN A 1 198 ? 26.989 18.507 -19.003 1.00 88.31 198 GLN A O 1
ATOM 1531 N N . VAL A 1 199 ? 25.925 17.252 -20.528 1.00 81.88 199 VAL A N 1
ATOM 1532 C CA . VAL A 1 199 ? 25.052 18.332 -21.016 1.00 81.88 199 VAL A CA 1
ATOM 1533 C C . VAL A 1 199 ? 24.162 18.853 -19.890 1.00 81.88 199 VAL A C 1
ATOM 1535 O O . VAL A 1 199 ? 24.072 20.066 -19.710 1.00 81.88 199 VAL A O 1
ATOM 1538 N N . LYS A 1 200 ? 23.573 17.958 -19.088 1.00 82.88 200 LYS A N 1
ATOM 1539 C CA . LYS A 1 200 ? 22.740 18.319 -17.936 1.00 82.88 200 LYS A CA 1
ATOM 1540 C C . LYS A 1 200 ? 23.524 19.108 -16.891 1.00 82.88 200 LYS A C 1
ATOM 1542 O O . LYS A 1 200 ? 22.993 20.078 -16.380 1.00 82.88 200 LYS A O 1
ATOM 1547 N N . ARG A 1 201 ? 24.774 18.735 -16.592 1.00 82.06 201 ARG A N 1
ATOM 1548 C CA . ARG A 1 201 ? 25.645 19.493 -15.674 1.00 82.06 201 ARG A CA 1
ATOM 1549 C C . ARG A 1 201 ? 26.021 20.863 -16.236 1.00 82.06 201 ARG A C 1
ATOM 1551 O O . ARG A 1 201 ? 26.015 21.830 -15.491 1.00 82.06 201 ARG A O 1
ATOM 1558 N N . LEU A 1 202 ? 26.318 20.948 -17.534 1.00 81.81 202 LEU A N 1
ATOM 1559 C CA . LEU A 1 202 ? 26.674 22.209 -18.196 1.00 81.81 202 LEU A CA 1
ATOM 1560 C C . LEU A 1 202 ? 25.503 23.200 -18.274 1.00 81.81 202 LEU A C 1
ATOM 1562 O O . LEU A 1 202 ? 25.735 24.404 -18.274 1.00 81.81 202 LEU A O 1
ATOM 1566 N N . HIS A 1 203 ? 24.264 22.704 -18.324 1.00 73.75 203 HIS A N 1
ATOM 1567 C CA . HIS A 1 203 ? 23.058 23.525 -18.470 1.00 73.75 203 HIS A CA 1
ATOM 1568 C C . HIS A 1 203 ? 22.119 23.434 -17.255 1.00 73.75 203 HIS A C 1
ATOM 1570 O O . HIS A 1 203 ? 20.949 23.780 -17.372 1.00 73.75 203 HIS A O 1
ATOM 1576 N N . ALA A 1 204 ? 22.603 22.962 -16.098 1.00 71.88 204 ALA A N 1
ATOM 1577 C CA . ALA A 1 204 ? 21.778 22.769 -14.899 1.00 71.88 204 ALA A CA 1
ATOM 1578 C C . ALA A 1 204 ? 21.171 24.086 -14.389 1.00 71.88 204 ALA A C 1
ATOM 1580 O O . ALA A 1 204 ? 20.014 24.104 -13.977 1.00 71.88 204 ALA A O 1
ATOM 1581 N N . ASP A 1 205 ? 21.934 25.176 -14.495 1.00 73.75 205 ASP A N 1
ATOM 1582 C CA . ASP A 1 205 ? 21.559 26.502 -13.988 1.00 73.75 205 ASP A CA 1
ATOM 1583 C C . ASP A 1 205 ? 21.173 27.479 -15.108 1.00 73.75 205 ASP A C 1
ATOM 1585 O O . ASP A 1 205 ? 20.880 28.649 -14.864 1.00 73.75 205 ASP A O 1
ATOM 1589 N N . GLN A 1 206 ? 21.173 27.012 -16.359 1.00 68.88 206 GLN A N 1
ATOM 1590 C CA . GLN A 1 206 ? 20.727 27.813 -17.489 1.00 68.88 206 GLN A CA 1
ATOM 1591 C C . GLN A 1 206 ? 19.237 27.581 -17.707 1.00 68.88 206 GLN A C 1
ATOM 1593 O O . GLN A 1 206 ? 18.795 26.475 -18.021 1.00 68.88 206 GLN A O 1
ATOM 1598 N N . THR A 1 207 ? 18.450 28.648 -17.605 1.00 52.53 207 THR A N 1
ATOM 1599 C CA . THR A 1 207 ? 17.092 28.676 -18.138 1.00 52.53 207 THR A CA 1
ATOM 1600 C C . THR A 1 207 ? 17.179 28.644 -19.660 1.00 52.53 207 THR A C 1
ATOM 1602 O O . THR A 1 207 ? 17.196 29.671 -20.334 1.00 52.53 207 THR A O 1
ATOM 1605 N N . ILE A 1 208 ? 17.275 27.438 -20.225 1.00 60.34 208 ILE A N 1
ATOM 1606 C CA . ILE A 1 208 ? 17.146 27.247 -21.668 1.00 60.34 208 ILE A CA 1
ATOM 1607 C C . ILE A 1 208 ? 15.752 27.753 -22.038 1.00 60.34 208 ILE A C 1
ATOM 1609 O O . ILE A 1 208 ? 14.744 27.161 -21.641 1.00 60.34 208 ILE A O 1
ATOM 1613 N N . VAL A 1 209 ? 15.701 28.877 -22.760 1.00 57.31 209 VAL A N 1
ATOM 1614 C CA . VAL A 1 209 ? 14.458 29.415 -23.315 1.00 57.31 209 VAL A CA 1
ATOM 1615 C C . VAL A 1 209 ? 13.846 28.304 -24.151 1.00 57.31 209 VAL A C 1
ATOM 1617 O O . VAL A 1 209 ? 14.439 27.841 -25.125 1.00 57.31 209 VAL A O 1
ATOM 1620 N N . ARG A 1 210 ? 12.699 27.811 -23.683 1.00 54.25 210 ARG A N 1
ATOM 1621 C CA . ARG A 1 210 ? 12.036 26.638 -24.238 1.00 54.25 210 ARG A CA 1
ATOM 1622 C C . ARG A 1 210 ? 11.681 26.952 -25.699 1.00 54.25 210 ARG A C 1
ATOM 1624 O O . ARG A 1 210 ? 10.894 27.872 -25.906 1.00 54.25 210 ARG A O 1
ATOM 1631 N N . PRO A 1 211 ? 12.233 26.240 -26.698 1.00 62.94 211 PRO A N 1
ATOM 1632 C CA . PRO A 1 211 ? 11.849 26.462 -28.086 1.00 62.94 211 PRO A CA 1
ATOM 1633 C C . PRO A 1 211 ? 10.353 26.167 -28.234 1.00 62.94 211 PRO A C 1
ATOM 1635 O O . PRO A 1 211 ? 9.885 25.120 -27.778 1.00 62.94 211 PRO A O 1
ATOM 1638 N N . ASP A 1 212 ? 9.598 27.064 -28.865 1.00 57.38 212 ASP A N 1
ATOM 1639 C CA . ASP A 1 212 ? 8.143 26.930 -29.062 1.00 57.38 212 ASP A CA 1
ATOM 1640 C C . ASP A 1 212 ? 7.737 25.739 -29.962 1.00 57.38 212 ASP A C 1
ATOM 1642 O O . ASP A 1 212 ? 6.550 25.468 -30.152 1.00 57.38 212 ASP A O 1
ATOM 1646 N N . ASP A 1 213 ? 8.715 24.990 -30.475 1.00 60.34 213 ASP A N 1
ATOM 1647 C CA . ASP A 1 213 ? 8.550 23.895 -31.435 1.00 60.34 213 ASP A CA 1
ATOM 1648 C C . ASP A 1 213 ? 8.493 22.495 -30.798 1.00 60.34 213 ASP A C 1
ATOM 1650 O O . ASP A 1 213 ? 8.558 21.486 -31.502 1.00 60.34 213 ASP A O 1
ATOM 1654 N N . TRP A 1 214 ? 8.371 22.382 -29.471 1.00 72.19 214 TRP A N 1
ATOM 1655 C CA . TRP A 1 214 ? 8.203 21.066 -28.849 1.00 72.19 214 TRP A CA 1
ATOM 1656 C C . TRP A 1 214 ? 6.873 20.421 -29.258 1.00 72.19 214 TRP A C 1
ATOM 1658 O O . TRP A 1 214 ? 5.828 21.071 -29.371 1.00 72.19 214 TRP A O 1
ATOM 1668 N N . LEU A 1 215 ? 6.947 19.117 -29.511 1.00 71.75 215 LEU A N 1
ATOM 1669 C CA . LEU A 1 215 ? 5.804 18.300 -29.876 1.00 71.75 215 LEU A CA 1
ATOM 1670 C C . LEU A 1 215 ? 4.931 18.083 -28.638 1.00 71.75 215 LEU A C 1
ATOM 1672 O O . LEU A 1 215 ? 5.393 17.553 -27.627 1.00 71.75 215 LEU A O 1
ATOM 1676 N N . VAL A 1 216 ? 3.674 18.497 -28.728 1.00 76.38 216 VAL A N 1
ATOM 1677 C CA . VAL A 1 216 ? 2.635 18.259 -27.729 1.00 76.38 216 VAL A CA 1
ATOM 1678 C C . VAL A 1 216 ? 1.711 17.190 -28.293 1.00 76.38 216 VAL A C 1
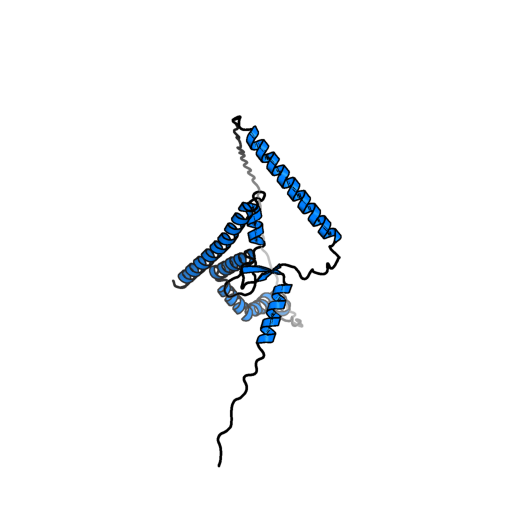ATOM 1680 O O . VAL A 1 216 ? 1.402 17.194 -29.484 1.00 76.38 216 VAL A O 1
ATOM 1683 N N . PHE A 1 217 ? 1.305 16.242 -27.457 1.00 66.56 217 PHE A N 1
ATOM 1684 C CA . PHE A 1 217 ? 0.346 15.228 -27.872 1.00 66.56 217 PHE A CA 1
ATOM 1685 C C . PHE A 1 217 ? -1.023 15.883 -28.087 1.00 66.56 217 PHE A C 1
ATOM 1687 O O . PHE A 1 217 ? -1.586 16.453 -27.152 1.00 66.56 217 PHE A O 1
ATOM 1694 N N . ASP A 1 218 ? -1.521 15.829 -29.320 1.00 74.50 218 ASP A N 1
ATOM 1695 C CA . ASP A 1 218 ? -2.857 16.289 -29.684 1.00 74.50 218 ASP A CA 1
ATOM 1696 C C . ASP A 1 218 ? -3.833 15.104 -29.558 1.00 74.50 218 ASP A C 1
ATOM 1698 O O . ASP A 1 218 ? -3.742 14.165 -30.358 1.00 74.50 218 ASP A O 1
ATOM 1702 N N . PRO A 1 219 ? -4.747 15.107 -28.568 1.00 73.44 219 PRO A N 1
ATOM 1703 C CA . PRO A 1 219 ? -5.675 14.002 -28.353 1.00 73.44 219 PRO A CA 1
ATOM 1704 C C . PRO A 1 219 ? -6.681 13.839 -29.498 1.00 73.44 219 PRO A C 1
ATOM 1706 O O . PRO A 1 219 ? -7.218 12.751 -29.661 1.00 73.44 219 PRO A O 1
ATOM 1709 N N . GLU A 1 220 ? -6.924 14.874 -30.312 1.00 74.44 220 GLU A N 1
ATOM 1710 C CA . GLU A 1 220 ? -7.846 14.778 -31.454 1.00 74.44 220 GLU A CA 1
ATOM 1711 C C . GLU A 1 220 ? -7.211 14.050 -32.651 1.00 74.44 220 GLU A C 1
ATOM 1713 O O . GLU A 1 220 ? -7.917 13.474 -33.477 1.00 74.44 220 GLU A O 1
ATOM 1718 N N . LYS A 1 221 ? -5.878 14.080 -32.764 1.00 73.56 221 LYS A N 1
ATOM 1719 C CA . LYS A 1 221 ? -5.129 13.482 -33.885 1.00 73.56 221 LYS A CA 1
ATOM 1720 C C . LYS A 1 221 ? -4.317 12.255 -33.487 1.00 73.56 221 LYS A C 1
ATOM 1722 O O . LYS A 1 221 ? -3.650 11.686 -34.347 1.00 73.56 221 LYS A O 1
ATOM 1727 N N . GLU A 1 222 ? -4.324 11.912 -32.197 1.00 79.31 222 GLU A N 1
ATOM 1728 C CA . GLU A 1 222 ? -3.495 10.867 -31.581 1.00 79.31 222 GLU A CA 1
ATOM 1729 C C . GLU A 1 222 ? -2.014 10.962 -31.993 1.00 79.31 222 GLU A C 1
ATOM 1731 O O . GLU A 1 222 ? -1.300 9.967 -32.121 1.00 79.31 222 GLU A O 1
ATOM 1736 N N . ALA A 1 223 ? -1.539 12.186 -32.230 1.00 77.94 223 ALA A N 1
ATOM 1737 C CA . ALA A 1 223 ? -0.239 12.443 -32.823 1.00 77.94 223 ALA A CA 1
ATOM 1738 C C . ALA A 1 223 ? 0.508 13.537 -32.065 1.00 77.94 223 ALA A C 1
ATOM 1740 O O . ALA A 1 223 ? -0.068 14.449 -31.471 1.00 77.94 223 ALA A O 1
ATOM 1741 N N . LEU A 1 224 ? 1.833 13.446 -32.114 1.00 72.62 224 LEU A N 1
ATOM 1742 C CA . LEU A 1 224 ? 2.736 14.466 -31.607 1.00 72.62 224 LEU A CA 1
ATOM 1743 C C . LEU A 1 224 ? 2.778 15.629 -32.603 1.00 72.62 224 LEU A C 1
ATOM 1745 O O . LEU A 1 224 ? 3.290 15.490 -33.714 1.00 72.62 224 LEU A O 1
ATOM 1749 N N . VAL A 1 225 ? 2.221 16.770 -32.207 1.00 78.75 225 VAL A N 1
ATOM 1750 C CA . VAL A 1 225 ? 2.022 17.943 -33.061 1.00 78.75 225 VAL A CA 1
ATOM 1751 C C . VAL A 1 225 ? 2.775 19.143 -32.464 1.00 78.75 225 VAL A C 1
ATOM 1753 O O . VAL A 1 225 ? 2.724 19.347 -31.251 1.00 78.75 225 VAL A O 1
ATOM 1756 N N . PRO A 1 226 ? 3.500 19.960 -33.256 1.00 81.00 226 PRO A N 1
ATOM 1757 C CA . PRO A 1 226 ? 4.224 21.114 -32.723 1.00 81.00 226 PRO A CA 1
ATOM 1758 C C . PRO A 1 226 ? 3.276 22.097 -32.031 1.00 81.00 226 PRO A C 1
ATOM 1760 O O . PRO A 1 226 ? 2.272 22.505 -32.627 1.00 81.00 226 PRO A O 1
ATOM 1763 N N . LYS A 1 227 ? 3.610 22.532 -30.809 1.00 75.12 227 LYS A N 1
ATOM 1764 C CA . LYS A 1 227 ? 2.759 23.412 -29.987 1.00 75.12 227 LYS A CA 1
ATOM 1765 C C . LYS A 1 227 ? 2.250 24.646 -30.743 1.00 75.12 227 LYS A C 1
ATOM 1767 O O . LYS A 1 227 ? 1.070 24.975 -30.667 1.00 75.12 227 LYS A O 1
ATOM 1772 N N . LYS A 1 228 ? 3.103 25.272 -31.558 1.00 78.88 228 LYS A N 1
ATOM 1773 C CA . LYS A 1 228 ? 2.752 26.428 -32.401 1.00 78.88 228 LYS A CA 1
ATOM 1774 C C . LYS A 1 228 ? 1.536 26.190 -33.304 1.00 78.88 228 LYS A C 1
ATOM 1776 O O . LYS A 1 228 ? 0.748 27.105 -33.536 1.00 78.88 228 LYS A O 1
ATOM 1781 N N . THR A 1 229 ? 1.377 24.974 -33.824 1.00 77.25 229 THR A N 1
ATOM 1782 C CA . THR A 1 229 ? 0.238 24.626 -34.688 1.00 77.25 229 THR A CA 1
ATOM 1783 C C . THR A 1 229 ? -1.043 24.398 -33.887 1.00 77.25 229 THR A C 1
ATOM 1785 O O . THR A 1 229 ? -2.115 24.789 -34.346 1.00 77.25 229 THR A O 1
ATOM 1788 N N . LEU A 1 230 ? -0.928 23.858 -32.671 1.00 75.88 230 LEU A N 1
ATOM 1789 C CA . LEU A 1 230 ? -2.043 23.686 -31.740 1.00 75.88 230 LEU A CA 1
ATOM 1790 C C . LEU A 1 230 ? -2.572 25.047 -31.256 1.00 75.88 230 LEU A C 1
ATOM 1792 O O . LEU A 1 230 ? -3.771 25.312 -31.320 1.00 75.88 230 LEU A O 1
ATOM 1796 N N . ASP A 1 231 ? -1.668 25.948 -30.866 1.00 78.62 231 ASP A N 1
ATOM 1797 C CA . ASP A 1 231 ? -2.013 27.299 -30.414 1.00 78.62 231 ASP A CA 1
ATOM 1798 C C . ASP A 1 231 ? -2.648 28.130 -31.545 1.00 78.62 231 ASP A C 1
ATOM 1800 O O . ASP A 1 231 ? -3.600 28.880 -31.318 1.00 78.62 231 ASP A O 1
ATOM 1804 N N . ALA A 1 232 ? -2.178 27.966 -32.788 1.00 78.94 232 ALA A N 1
ATOM 1805 C CA . ALA A 1 232 ? -2.784 28.603 -33.957 1.00 78.94 232 ALA A CA 1
ATOM 1806 C C . ALA A 1 232 ? -4.189 28.056 -34.271 1.00 78.94 232 ALA A C 1
ATOM 1808 O O . ALA A 1 232 ? -5.074 28.827 -34.646 1.00 78.94 232 ALA A O 1
ATOM 1809 N N . ALA A 1 233 ? -4.411 26.748 -34.106 1.00 76.88 233 ALA A N 1
ATOM 1810 C CA . ALA A 1 233 ? -5.723 26.130 -34.291 1.00 76.88 233 ALA A CA 1
ATOM 1811 C C . ALA A 1 233 ? -6.725 26.587 -33.220 1.00 76.88 233 ALA A C 1
ATOM 1813 O O . ALA A 1 233 ? -7.869 26.905 -33.544 1.00 76.88 233 ALA A O 1
ATOM 1814 N N . ARG A 1 234 ? -6.283 26.696 -31.961 1.00 78.50 234 ARG A N 1
ATOM 1815 C CA . ARG A 1 234 ? -7.111 27.193 -30.856 1.00 78.50 234 ARG A CA 1
ATOM 1816 C C . ARG A 1 234 ? -7.567 28.635 -31.077 1.00 78.50 234 ARG A C 1
ATOM 1818 O O . ARG A 1 234 ? -8.754 28.914 -30.952 1.00 78.50 234 ARG A O 1
ATOM 1825 N N . ARG A 1 235 ? -6.655 29.525 -31.485 1.00 76.88 235 ARG A N 1
ATOM 1826 C CA . ARG A 1 235 ? -6.987 30.933 -31.773 1.00 76.88 235 ARG A CA 1
ATOM 1827 C C . ARG A 1 235 ? -8.018 31.090 -32.893 1.00 76.88 235 ARG A C 1
ATOM 1829 O O . ARG A 1 235 ? -8.834 31.997 -32.823 1.00 76.88 235 ARG A O 1
ATOM 1836 N N . ARG A 1 236 ? -8.005 30.209 -33.903 1.00 73.62 236 ARG A N 1
ATOM 1837 C CA . ARG A 1 236 ? -9.026 30.208 -34.967 1.00 73.62 236 ARG A CA 1
ATOM 1838 C C . ARG A 1 236 ? -10.404 29.771 -34.464 1.00 73.62 236 ARG A C 1
ATOM 1840 O O . ARG A 1 236 ? -11.398 30.372 -34.842 1.00 73.62 236 ARG A O 1
ATOM 1847 N N . ARG A 1 237 ? -10.471 28.761 -33.587 1.00 69.00 237 ARG A N 1
ATOM 1848 C CA . ARG A 1 237 ? -11.746 28.347 -32.968 1.00 69.00 237 ARG A CA 1
ATOM 1849 C C . ARG A 1 237 ? -12.326 29.449 -32.077 1.00 69.00 237 ARG A C 1
ATOM 1851 O O . ARG A 1 237 ? -13.534 29.640 -32.078 1.00 69.00 237 ARG A O 1
ATOM 1858 N N . GLU A 1 238 ? -11.476 30.176 -31.351 1.00 69.88 238 GLU A N 1
ATOM 1859 C CA . GLU A 1 238 ? -11.905 31.319 -30.532 1.00 69.88 238 GLU A CA 1
ATOM 1860 C C . GLU A 1 238 ? -12.421 32.485 -31.397 1.00 69.88 238 GLU A C 1
ATOM 1862 O O . GLU A 1 238 ? -13.417 33.097 -31.030 1.00 69.88 238 GLU A O 1
ATOM 1867 N N . SER A 1 239 ? -11.832 32.746 -32.573 1.00 64.19 239 SER A N 1
ATOM 1868 C CA . SER A 1 239 ? -12.320 33.798 -33.482 1.00 64.19 239 SER A CA 1
ATOM 1869 C C . SER A 1 239 ? -13.602 33.442 -34.244 1.00 64.19 239 SER A C 1
ATOM 1871 O O . SER A 1 239 ? -14.353 34.341 -34.605 1.00 64.19 239 SER A O 1
ATOM 1873 N N . ASP A 1 240 ? -13.864 32.157 -34.495 1.00 62.94 240 ASP A N 1
ATOM 1874 C CA . ASP A 1 240 ? -15.067 31.707 -35.218 1.00 62.94 240 ASP A CA 1
ATOM 1875 C C . ASP A 1 240 ? -16.298 31.537 -34.295 1.00 62.94 240 ASP A C 1
ATOM 1877 O O . ASP A 1 240 ? -17.405 31.297 -34.779 1.00 62.94 240 ASP A O 1
ATOM 1881 N N . GLY A 1 241 ? -16.122 31.660 -32.970 1.00 56.69 241 GLY A N 1
ATOM 1882 C CA . GLY A 1 241 ? -17.178 31.499 -31.960 1.00 56.69 241 GLY A CA 1
ATOM 1883 C C . GLY A 1 241 ? -17.954 32.771 -31.590 1.00 56.69 241 GLY A C 1
ATOM 1884 O O . GLY A 1 241 ? -18.989 32.670 -30.936 1.00 56.69 241 GLY A O 1
ATOM 1885 N N . GLU A 1 242 ? -17.511 33.961 -32.007 1.00 50.62 242 GLU A N 1
ATOM 1886 C CA . GLU A 1 242 ? -18.236 35.225 -31.796 1.00 50.62 242 GLU A CA 1
ATOM 1887 C C . GLU A 1 242 ? -19.096 35.569 -33.022 1.00 50.62 242 GLU A C 1
ATOM 1889 O O . GLU A 1 242 ? -18.761 36.435 -33.830 1.00 50.62 242 GLU A O 1
ATOM 1894 N N . ARG A 1 243 ? -20.245 34.901 -33.171 1.00 48.56 243 ARG A N 1
ATOM 1895 C CA . ARG A 1 243 ? -21.339 35.414 -34.006 1.00 48.56 243 ARG A CA 1
ATOM 1896 C C . ARG A 1 243 ? -22.521 35.719 -33.085 1.00 48.56 243 ARG A C 1
ATOM 1898 O O . ARG A 1 243 ? -23.125 34.771 -32.589 1.00 48.56 243 ARG A O 1
ATOM 1905 N N . PRO A 1 244 ? -22.838 36.996 -32.802 1.00 49.69 244 PRO A N 1
ATOM 1906 C CA . PRO A 1 244 ? -24.027 37.318 -32.030 1.00 49.69 244 PRO A CA 1
ATOM 1907 C C . PRO A 1 244 ? -25.242 36.925 -32.874 1.00 49.69 244 PRO A C 1
ATOM 1909 O O . PRO A 1 244 ? -25.400 37.406 -33.999 1.00 49.69 244 PRO A O 1
ATOM 1912 N N . GLU A 1 245 ? -26.058 36.005 -32.362 1.00 52.56 245 GLU A N 1
ATOM 1913 C CA . GLU A 1 245 ? -27.399 35.757 -32.884 1.00 52.56 245 GLU A CA 1
ATOM 1914 C C . GLU A 1 245 ? -28.179 37.066 -32.742 1.00 52.56 245 GLU A C 1
ATOM 1916 O O . GLU A 1 245 ? -28.487 37.517 -31.639 1.00 52.56 245 GLU A O 1
ATOM 1921 N N . GLY A 1 246 ? -28.373 37.729 -33.881 1.00 51.69 246 GLY A N 1
ATOM 1922 C CA . GLY A 1 246 ? -29.215 38.901 -34.008 1.00 51.69 246 GLY A CA 1
ATOM 1923 C C . GLY A 1 246 ? -30.648 38.514 -33.684 1.00 51.69 246 GLY A C 1
ATOM 1924 O O . GLY A 1 246 ? -31.256 37.703 -34.373 1.00 51.69 246 GLY A O 1
ATOM 1925 N N . ASP A 1 247 ? -31.101 39.094 -32.588 1.00 52.72 247 ASP A N 1
ATOM 1926 C CA . ASP A 1 247 ? -32.468 39.382 -32.189 1.00 52.72 247 ASP A CA 1
ATOM 1927 C C . ASP A 1 247 ? -33.327 39.855 -33.380 1.00 52.72 247 ASP A C 1
ATOM 1929 O O . ASP A 1 247 ? -33.323 41.032 -33.734 1.00 52.72 247 ASP A O 1
ATOM 1933 N N . ASP A 1 248 ? -34.040 38.923 -34.018 1.00 55.12 248 ASP A N 1
ATOM 1934 C CA . ASP A 1 248 ? -35.141 39.215 -34.942 1.00 55.12 248 ASP A CA 1
ATOM 1935 C C . ASP A 1 248 ? -36.461 39.102 -34.164 1.00 55.12 248 ASP A C 1
ATOM 1937 O O . ASP A 1 248 ? -37.248 38.167 -34.340 1.00 55.12 248 ASP A O 1
ATOM 1941 N N . SER A 1 249 ? -36.686 40.063 -33.269 1.00 54.72 249 SER A N 1
ATOM 1942 C CA . SER A 1 249 ? -37.967 40.279 -32.598 1.00 54.72 249 SER A CA 1
ATOM 1943 C C . SER A 1 249 ? -38.453 41.703 -32.885 1.00 54.72 249 SER A C 1
ATOM 1945 O O . SER A 1 249 ? -37.688 42.655 -32.791 1.00 54.72 249 SER A O 1
ATOM 1947 N N . ASP A 1 250 ? -39.746 41.815 -33.184 1.00 52.88 250 ASP A N 1
ATOM 1948 C CA . ASP A 1 250 ? -40.578 43.026 -33.254 1.00 52.88 250 ASP A CA 1
ATOM 1949 C C . ASP A 1 250 ? -40.740 43.730 -34.610 1.00 52.88 250 ASP A C 1
ATOM 1951 O O . ASP A 1 250 ? -39.898 44.475 -35.108 1.00 52.88 250 ASP A O 1
ATOM 1955 N N . GLY A 1 251 ? -41.943 43.561 -35.166 1.00 50.56 251 GLY A N 1
ATOM 1956 C CA . GLY A 1 251 ? -42.419 44.327 -36.312 1.00 50.56 251 GLY A CA 1
ATOM 1957 C C . GLY A 1 251 ? -43.830 43.963 -36.769 1.00 50.56 251 GLY A C 1
ATOM 1958 O O . GLY A 1 251 ? -44.060 43.842 -37.968 1.00 50.56 251 GLY A O 1
ATOM 1959 N N . LEU A 1 252 ? -44.774 43.769 -35.844 1.00 51.75 252 LEU A N 1
ATOM 1960 C CA . LEU A 1 252 ? -46.207 43.740 -36.152 1.00 51.75 252 LEU A CA 1
ATOM 1961 C C . LEU A 1 252 ? -46.939 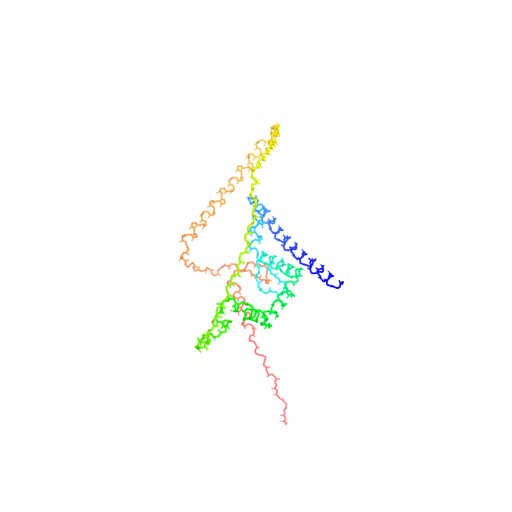44.626 -35.145 1.00 51.75 252 LEU A C 1
ATOM 1963 O O . LEU A 1 252 ? -47.270 44.160 -34.064 1.00 51.75 252 LEU A O 1
ATOM 1967 N N . ASP A 1 253 ? -47.161 45.890 -35.516 1.00 52.50 253 ASP A N 1
ATOM 1968 C CA . ASP A 1 253 ? -48.385 46.614 -35.165 1.00 52.50 253 ASP A CA 1
ATOM 1969 C C . ASP A 1 253 ? -48.608 47.860 -36.049 1.00 52.50 253 ASP A C 1
ATOM 1971 O O . ASP A 1 253 ? -47.696 48.640 -36.326 1.00 52.50 253 ASP A O 1
ATOM 1975 N N . ASP A 1 254 ? -49.877 48.005 -36.443 1.00 48.91 254 ASP A N 1
ATOM 1976 C CA . ASP A 1 254 ? -50.641 49.230 -36.713 1.00 48.91 254 ASP A CA 1
ATOM 1977 C C . ASP A 1 254 ? -50.316 50.159 -37.906 1.00 48.91 254 ASP A C 1
ATOM 1979 O O . ASP A 1 254 ? -49.629 51.174 -37.770 1.00 48.91 254 ASP A O 1
ATOM 1983 N N . ARG A 1 255 ? -51.008 49.916 -39.038 1.00 49.12 255 ARG A N 1
ATOM 1984 C CA . ARG A 1 255 ? -52.076 50.763 -39.652 1.00 49.12 255 ARG A CA 1
ATOM 1985 C C . ARG A 1 255 ? -52.198 50.609 -41.167 1.00 49.12 255 ARG A C 1
ATOM 1987 O O . ARG A 1 255 ? -51.176 50.720 -41.874 1.00 49.12 255 ARG A O 1
#

Sequence (255 aa):
MRRLQFLHAYGVGVAALSLNLLRDAYLRAVDVCELFPQFDFAVTWQEELLLHHTWLPGLSVPISTVLLLVALALGFVVAYFNVIEWLVLAMFELFSGRWLYNLLFVHLPYWLPFLASDPGVPELLSDGDSGEIDDAVEDLPQASTPSATADALFASVSPKASGAASTATGPKTRAAAAGERQAKRDARTARAMEKLLQVKRLHADQTIVRPDDWLVFDPEKEALVPKKTLDAARRRRESDGERPEGDDSDGLDDR

Organism: Pythium insidiosum (NCBI:txid114742)

Foldseek 3Di:
DVLVVVLVVLVVVLVVVLVVLLVVLLVVLVVVCVVPVVDDSVVSSVVSLQPAFDDDVPDPDGDRNVVVNVVSVVVSVCSVVVVVVVVVVVVVVVVVCVVVVCCVPVVVCVVCVVVVPPPPPPPDDDDDDDDDDDDDDDDDDDDDDDDDDDDDDDDDDDDDDDDDDDDDDDDVPPVVVVVVVVVVVVVVVVVVVVVVVVVCVVCVPPPPPDPQQFFDQDPVVNDGHRNVVVVVVVVVVVVVPPDPPDDPDDDDDDD